Protein AF-I4B1R6-F1 (afdb_monomer_lite)

Foldseek 3Di:
DDDDDDDDDDDDDDDPPDPVVLVVLVVVLVVQLVPAWDADPVRFTFGRDDADPVLFDWDQDPNDTDRLLVSVLCSVPPPCPPADKEFQVPDRRGSRNVRIDSDYHPDALCNVLVQFDQDPLRFTAHPDDDPPPDFDWDAHPNDIDGNLQSLLCVPPNDADPQWDKDAQSPHRRGNPNVRIDTDHPPVVVVPDDPPPPPPDDDDDD

pLDDT: mean 73.49, std 18.4, range [29.69, 92.56]

Radius of gyration: 29.42 Å; chains: 1; bounding box: 102×66×74 Å

Sequence (205 aa):
MNSMTIRKAPALSEGKQTATARTLAEDGIKRLIGIFAEKDENGCIFWHGEFDKDQRPIILERNKKVNVRSRIFRLRNPGQEGKKIFNTCGNKKCIAPEHASVNRRARACDEKLGQYIVTDTGCYVFPHKIALNTQPKVRVKGNVISASRAAYIQANGEIPVGWHIKHTCGTPACINPRHLRAEAPRTERLFREPRNLSAKRETAA

Secondary structure (DSSP, 8-state):
------PPPPP-------HHHHHHHHHHHHHHHHHHEEE-TTS-EEE-S-B-TTS-BEEEETTEEEEHHHHHHHHHSTT-TTPPPEESSS-TTB--GGGEESSPP---HHHHHT--EEPTTS-EE-SS---TTPPPEEEETTEEEEHHHHHHHHHH-PPPTT-EEEESSS-TT---GGGEEEE--HHHHTTS-------------

Structure (mmCIF, N/CA/C/O backbone):
data_AF-I4B1R6-F1
#
_entry.id   AF-I4B1R6-F1
#
loop_
_atom_site.group_PDB
_atom_site.id
_atom_site.type_symbol
_atom_site.label_atom_id
_atom_site.label_alt_id
_atom_site.label_comp_id
_atom_site.label_asym_id
_atom_site.label_entity_id
_atom_site.label_seq_id
_atom_site.pdbx_PDB_ins_code
_atom_site.Cartn_x
_atom_site.Cartn_y
_atom_site.Cartn_z
_atom_site.occupancy
_atom_site.B_iso_or_equiv
_atom_site.auth_seq_id
_atom_site.auth_comp_id
_atom_site.auth_asym_id
_atom_site.auth_atom_id
_atom_site.pdbx_PDB_model_num
ATOM 1 N N . MET A 1 1 ? 50.761 47.590 -0.123 1.00 42.78 1 MET A N 1
ATOM 2 C CA . MET A 1 1 ? 49.426 47.180 -0.609 1.00 42.78 1 MET A CA 1
ATOM 3 C C . MET A 1 1 ? 49.603 46.611 -2.005 1.00 42.78 1 MET A C 1
ATOM 5 O O . MET A 1 1 ? 49.882 47.383 -2.904 1.00 42.78 1 MET A O 1
ATOM 9 N N . ASN A 1 2 ? 49.540 45.290 -2.179 1.00 32.91 2 ASN A N 1
ATOM 10 C CA . ASN A 1 2 ? 49.495 44.686 -3.511 1.00 32.91 2 ASN A CA 1
ATOM 11 C C . ASN A 1 2 ? 48.546 43.485 -3.496 1.00 32.91 2 ASN A C 1
ATOM 13 O O . ASN A 1 2 ? 48.579 42.655 -2.592 1.00 32.91 2 ASN A O 1
ATOM 17 N N . SER A 1 3 ? 47.643 43.510 -4.471 1.00 33.97 3 SER A N 1
ATOM 18 C CA . SER A 1 3 ? 46.389 42.771 -4.568 1.00 33.97 3 SER A CA 1
ATOM 19 C C . SER A 1 3 ? 46.601 41.285 -4.880 1.00 33.97 3 SER A C 1
ATOM 21 O O . SER A 1 3 ? 47.261 40.934 -5.857 1.00 33.97 3 SER A O 1
ATOM 23 N N . MET A 1 4 ? 46.017 40.404 -4.061 1.00 34.28 4 MET A N 1
ATOM 24 C CA . MET A 1 4 ? 45.937 38.963 -4.316 1.00 34.28 4 MET A CA 1
ATOM 25 C C . MET A 1 4 ? 45.017 38.694 -5.514 1.00 34.28 4 MET A C 1
ATOM 27 O O . MET A 1 4 ? 43.810 38.917 -5.448 1.00 34.28 4 MET A O 1
ATOM 31 N N . THR A 1 5 ? 45.572 38.177 -6.611 1.00 36.91 5 THR A N 1
ATOM 32 C CA . THR A 1 5 ? 44.788 37.743 -7.776 1.00 36.91 5 THR A CA 1
ATOM 33 C C . THR A 1 5 ? 44.383 36.277 -7.609 1.00 36.91 5 THR A C 1
ATOM 35 O O . THR A 1 5 ? 45.210 35.372 -7.708 1.00 36.91 5 THR A O 1
ATOM 38 N N . ILE A 1 6 ? 43.099 36.033 -7.343 1.00 34.19 6 ILE A N 1
ATOM 39 C CA . ILE A 1 6 ? 42.509 34.690 -7.252 1.00 34.19 6 ILE A CA 1
ATOM 40 C C . ILE A 1 6 ? 42.423 34.091 -8.665 1.00 34.19 6 ILE A C 1
ATOM 42 O O . ILE A 1 6 ? 41.688 34.590 -9.517 1.00 34.19 6 ILE A O 1
ATOM 46 N N . ARG A 1 7 ? 43.156 33.001 -8.926 1.00 33.03 7 ARG A N 1
ATOM 47 C CA . ARG A 1 7 ? 43.018 32.212 -10.161 1.00 33.03 7 ARG A CA 1
ATOM 48 C C . ARG A 1 7 ? 41.763 31.335 -10.065 1.00 33.03 7 ARG A C 1
ATOM 50 O O . ARG A 1 7 ? 41.681 30.467 -9.202 1.00 33.03 7 ARG A O 1
ATOM 57 N N . LYS A 1 8 ? 40.784 31.560 -10.951 1.00 32.59 8 LYS A N 1
ATOM 58 C CA . LYS A 1 8 ? 39.618 30.678 -11.144 1.00 32.59 8 LYS A CA 1
ATOM 59 C C . LYS A 1 8 ? 40.066 29.320 -11.703 1.00 32.59 8 LYS A C 1
ATOM 61 O O . LYS A 1 8 ? 40.851 29.271 -12.645 1.00 32.59 8 LYS A O 1
ATOM 66 N N . ALA A 1 9 ? 39.534 28.237 -11.138 1.00 29.69 9 ALA A N 1
ATOM 67 C CA . ALA A 1 9 ? 39.673 26.878 -11.658 1.00 29.69 9 ALA A CA 1
ATOM 68 C C . ALA A 1 9 ? 38.983 26.729 -13.035 1.00 29.69 9 ALA A C 1
ATOM 70 O O . ALA A 1 9 ? 37.963 27.388 -13.268 1.00 29.69 9 ALA A O 1
ATOM 71 N N . PRO A 1 10 ? 39.498 25.878 -13.944 1.00 31.47 10 PRO A N 1
ATOM 72 C CA . PRO A 1 10 ? 38.868 25.636 -15.236 1.00 31.47 10 PRO A CA 1
ATOM 73 C C . PRO A 1 10 ? 37.553 24.867 -15.070 1.00 31.47 10 PRO A C 1
ATOM 75 O O . PRO A 1 10 ? 37.439 23.948 -14.258 1.00 31.47 10 PRO A O 1
ATOM 78 N N . ALA A 1 11 ? 36.556 25.272 -15.856 1.00 31.08 11 ALA A N 1
ATOM 79 C CA . ALA A 1 11 ? 35.249 24.642 -15.934 1.00 31.08 11 ALA A CA 1
ATOM 80 C C . ALA A 1 11 ? 35.383 23.158 -16.315 1.00 31.08 11 ALA A C 1
ATOM 82 O O . ALA A 1 11 ? 36.001 22.817 -17.324 1.00 31.08 11 ALA A O 1
ATOM 83 N N . LEU A 1 12 ? 34.784 22.284 -15.504 1.00 31.75 12 LEU A N 1
ATOM 84 C CA . LEU A 1 12 ? 34.592 20.874 -15.829 1.00 31.75 12 LEU A CA 1
ATOM 85 C C . LEU A 1 12 ? 33.693 20.785 -17.067 1.00 31.75 12 LEU A C 1
ATOM 87 O O . LEU A 1 12 ? 32.541 21.211 -17.047 1.00 31.75 12 LEU A O 1
ATOM 91 N N . SER A 1 13 ? 34.253 20.257 -18.149 1.00 34.25 13 SER A N 1
ATOM 92 C CA . SER A 1 13 ? 33.589 20.042 -19.429 1.00 34.25 13 SER A CA 1
ATOM 93 C C . SER A 1 13 ? 32.374 19.123 -19.282 1.00 34.25 13 SER A C 1
ATOM 95 O O . SER A 1 13 ? 32.508 17.960 -18.891 1.00 34.25 13 SER A O 1
ATOM 97 N N . GLU A 1 14 ? 31.199 19.627 -19.652 1.00 35.00 14 GLU A N 1
ATOM 98 C CA . GLU A 1 14 ? 29.988 18.836 -19.839 1.00 35.00 14 GLU A CA 1
ATOM 99 C C . GLU A 1 14 ? 30.208 17.816 -20.966 1.00 35.00 14 GLU A C 1
ATOM 101 O O . GLU A 1 14 ? 30.397 18.159 -22.136 1.00 35.00 14 GLU A O 1
ATOM 106 N N . GLY A 1 15 ? 30.212 16.532 -20.607 1.00 37.81 15 GLY A N 1
ATOM 107 C CA . GLY A 1 15 ? 30.320 15.434 -21.558 1.00 37.81 15 GLY A CA 1
ATOM 108 C C . GLY A 1 15 ? 29.081 15.356 -22.446 1.00 37.81 15 GLY A C 1
ATOM 109 O O . GLY A 1 15 ? 28.050 14.819 -22.042 1.00 37.81 15 GLY A O 1
ATOM 110 N N . LYS A 1 16 ? 29.201 15.850 -23.682 1.00 37.69 16 LYS A N 1
ATOM 111 C CA . LYS A 1 16 ? 28.273 15.575 -24.785 1.00 37.69 16 LYS A CA 1
ATOM 112 C C . LYS A 1 16 ? 28.248 14.066 -25.055 1.00 37.69 16 LYS A C 1
ATOM 114 O O . LYS A 1 16 ? 29.067 13.550 -25.810 1.00 37.69 16 LYS A O 1
ATOM 119 N N . GLN A 1 17 ? 27.307 13.346 -24.451 1.00 41.44 17 GLN A N 1
ATOM 120 C CA . GLN A 1 17 ? 26.943 12.015 -24.935 1.00 41.44 17 GLN A CA 1
ATOM 121 C C . GLN A 1 17 ? 26.310 12.182 -26.323 1.00 41.44 17 GLN A C 1
ATOM 123 O O . GLN A 1 17 ? 25.349 12.933 -26.495 1.00 41.44 17 GLN A O 1
ATOM 128 N N . THR A 1 18 ? 26.899 11.540 -27.328 1.00 38.28 18 THR A N 1
ATOM 129 C CA . THR A 1 18 ? 26.547 11.695 -28.742 1.00 38.28 18 THR A CA 1
ATOM 130 C C . THR A 1 18 ? 25.143 11.147 -29.026 1.00 38.28 18 THR A C 1
ATOM 132 O O . THR A 1 18 ? 24.786 10.042 -28.613 1.00 38.28 18 THR A O 1
ATOM 135 N N . ALA A 1 19 ? 24.326 11.925 -29.747 1.00 44.03 19 ALA A N 1
ATOM 136 C CA . ALA A 1 19 ? 22.922 11.624 -30.064 1.00 44.03 19 ALA A CA 1
ATOM 137 C C . ALA A 1 19 ? 22.703 10.246 -30.735 1.00 44.03 19 ALA A C 1
ATOM 139 O O . ALA A 1 19 ? 21.631 9.651 -30.618 1.00 44.03 19 ALA A O 1
ATOM 140 N N . THR A 1 20 ? 23.738 9.705 -31.379 1.00 36.81 20 THR A N 1
ATOM 141 C CA . THR A 1 20 ? 23.761 8.412 -32.079 1.00 36.81 20 THR A CA 1
ATOM 142 C C . THR A 1 20 ? 23.739 7.196 -31.140 1.00 36.81 20 THR A C 1
ATOM 144 O O . THR A 1 20 ? 23.134 6.174 -31.449 1.00 36.81 20 THR A O 1
ATOM 147 N N . ALA A 1 21 ? 24.362 7.279 -29.959 1.00 38.59 21 ALA A N 1
ATOM 148 C CA . ALA A 1 21 ? 24.349 6.172 -28.991 1.00 38.59 21 ALA A CA 1
ATOM 149 C C . ALA A 1 21 ? 22.997 6.063 -28.264 1.00 38.59 21 ALA A C 1
ATOM 151 O O . ALA A 1 21 ? 22.555 4.975 -27.888 1.00 38.59 21 ALA A O 1
ATOM 152 N N . ARG A 1 22 ? 22.327 7.207 -28.093 1.00 43.78 22 ARG A N 1
ATOM 153 C CA . ARG A 1 22 ? 21.009 7.321 -27.464 1.00 43.78 22 ARG A CA 1
ATOM 154 C C . ARG A 1 22 ? 19.906 6.721 -28.343 1.00 43.78 22 ARG A C 1
ATOM 156 O O . ARG A 1 22 ? 19.073 5.975 -27.841 1.00 43.78 22 ARG A O 1
ATOM 163 N N . THR A 1 23 ? 19.973 6.958 -29.651 1.00 43.06 23 THR A N 1
ATOM 164 C CA . THR A 1 23 ? 19.020 6.452 -30.655 1.00 43.06 23 THR A CA 1
ATOM 165 C C . THR A 1 23 ? 19.072 4.927 -30.815 1.00 43.06 23 THR A C 1
ATOM 167 O O . THR A 1 23 ? 18.030 4.278 -30.778 1.00 43.06 23 THR A O 1
ATOM 170 N N . LEU A 1 24 ? 20.261 4.311 -30.844 1.00 44.75 24 LEU A N 1
ATOM 171 C CA . LEU A 1 24 ? 20.399 2.843 -30.913 1.00 44.75 24 LEU A CA 1
ATOM 172 C C . LEU A 1 24 ? 19.841 2.114 -29.673 1.00 44.75 24 LEU A C 1
ATOM 174 O O . LEU A 1 24 ? 19.252 1.036 -29.787 1.00 44.75 24 LEU A O 1
ATOM 178 N N . ALA A 1 25 ? 20.004 2.699 -28.482 1.00 50.56 25 ALA A N 1
ATOM 179 C CA . ALA A 1 25 ? 19.442 2.158 -27.242 1.00 50.56 25 ALA A CA 1
ATOM 180 C C . ALA A 1 25 ? 17.911 2.321 -27.178 1.00 50.56 25 ALA A C 1
ATOM 182 O O . ALA A 1 25 ? 17.209 1.424 -26.704 1.00 50.56 25 ALA A O 1
ATOM 183 N N . GLU A 1 26 ? 17.389 3.441 -27.684 1.00 52.03 26 GLU A N 1
ATOM 184 C CA . GLU A 1 26 ? 15.951 3.691 -27.819 1.00 52.03 26 GLU A CA 1
ATOM 185 C C . GLU A 1 26 ? 15.291 2.724 -28.817 1.00 52.03 26 GLU A C 1
ATOM 187 O O . GLU A 1 26 ? 14.207 2.212 -28.533 1.00 52.03 26 GLU A O 1
ATOM 192 N N . ASP A 1 27 ? 15.962 2.377 -29.917 1.00 57.38 27 ASP A N 1
ATOM 193 C CA . ASP A 1 27 ? 15.468 1.405 -30.905 1.00 57.38 27 ASP A CA 1
ATOM 194 C C . ASP A 1 27 ? 15.499 -0.045 -30.402 1.00 57.38 27 ASP A C 1
ATOM 196 O O . ASP A 1 27 ? 14.640 -0.856 -30.762 1.00 57.38 27 ASP A O 1
ATOM 200 N N . GLY A 1 28 ? 16.460 -0.394 -29.543 1.00 59.84 28 GLY A N 1
ATOM 201 C CA . GLY A 1 28 ? 16.463 -1.678 -28.832 1.00 59.84 28 GLY A CA 1
ATOM 202 C C . GLY A 1 28 ? 15.282 -1.807 -27.863 1.00 59.84 28 GLY A C 1
ATOM 203 O O . GLY A 1 28 ? 14.680 -2.872 -27.736 1.00 59.84 28 GLY A O 1
ATOM 204 N N . ILE A 1 29 ? 14.885 -0.703 -27.229 1.00 61.03 29 ILE A N 1
ATOM 205 C CA . ILE A 1 29 ? 13.763 -0.678 -26.282 1.00 61.03 29 ILE A CA 1
ATOM 206 C C . ILE A 1 29 ? 12.416 -0.613 -26.962 1.00 61.03 29 ILE A C 1
ATOM 208 O O . ILE A 1 29 ? 11.496 -1.286 -26.509 1.00 61.03 29 ILE A O 1
ATOM 212 N N . LYS A 1 30 ? 12.289 0.137 -28.056 1.00 62.28 30 LYS A N 1
ATOM 213 C CA . LYS A 1 30 ? 11.084 0.100 -28.890 1.00 62.28 30 LYS A CA 1
ATOM 214 C C . LYS A 1 30 ? 10.818 -1.317 -29.395 1.00 62.28 30 LYS A C 1
ATOM 216 O O . LYS A 1 30 ? 9.677 -1.759 -29.339 1.00 62.28 30 LYS A O 1
ATOM 221 N N . ARG A 1 31 ? 11.866 -2.059 -29.779 1.00 63.69 31 ARG A N 1
ATOM 222 C CA . ARG A 1 31 ? 11.759 -3.488 -30.116 1.00 63.69 31 ARG A CA 1
ATOM 223 C C . ARG A 1 31 ? 11.319 -4.344 -28.927 1.00 63.69 31 ARG A C 1
ATOM 225 O O . ARG A 1 31 ? 10.391 -5.127 -29.066 1.00 63.69 31 ARG A O 1
ATOM 232 N N . LEU A 1 32 ? 11.918 -4.165 -27.748 1.00 60.22 32 LEU A N 1
ATOM 233 C CA . LEU A 1 32 ? 11.530 -4.914 -26.542 1.00 60.22 32 LEU A CA 1
ATOM 234 C C . LEU A 1 32 ? 10.084 -4.651 -26.098 1.00 60.22 32 LEU A C 1
ATOM 236 O O . LEU A 1 32 ? 9.390 -5.584 -25.706 1.00 60.22 32 LEU A O 1
ATOM 240 N N . ILE A 1 33 ? 9.634 -3.395 -26.159 1.00 64.81 33 ILE A N 1
ATOM 241 C CA . ILE A 1 33 ? 8.252 -3.016 -25.842 1.00 64.81 33 ILE A CA 1
ATOM 242 C C . ILE A 1 33 ? 7.302 -3.584 -26.903 1.00 64.81 33 ILE A C 1
ATOM 244 O O . ILE A 1 33 ? 6.290 -4.165 -26.539 1.00 64.81 33 ILE A O 1
ATOM 248 N N . GLY A 1 34 ? 7.640 -3.477 -28.192 1.00 60.72 34 GLY A N 1
ATOM 249 C CA . GLY A 1 34 ? 6.777 -3.930 -29.288 1.00 60.72 34 GLY A CA 1
ATOM 250 C C . GLY A 1 34 ? 6.600 -5.448 -29.402 1.00 60.72 34 GLY A C 1
ATOM 251 O O . GLY A 1 34 ? 5.626 -5.884 -30.001 1.00 60.72 34 GLY A O 1
ATOM 252 N N . ILE A 1 35 ? 7.509 -6.253 -28.840 1.00 62.22 35 ILE A N 1
ATOM 253 C CA . ILE A 1 35 ? 7.426 -7.726 -28.895 1.00 62.22 35 ILE A CA 1
ATOM 254 C C . ILE A 1 35 ? 6.710 -8.306 -27.665 1.00 62.22 35 ILE A C 1
ATOM 256 O O . ILE A 1 35 ? 6.044 -9.331 -27.767 1.00 62.22 35 ILE A O 1
ATOM 260 N N . PHE A 1 36 ? 6.850 -7.674 -26.495 1.00 64.25 36 PHE A N 1
ATOM 261 C CA . PHE A 1 36 ? 6.447 -8.270 -25.214 1.00 64.25 36 PHE A CA 1
ATOM 262 C C . PHE A 1 36 ? 5.508 -7.398 -24.382 1.00 64.25 36 PHE A C 1
ATOM 264 O O . PHE A 1 36 ? 5.333 -7.684 -23.189 1.00 64.25 36 PHE A O 1
ATOM 271 N N . ALA A 1 37 ? 4.949 -6.324 -24.951 1.00 71.94 37 ALA A N 1
ATOM 272 C CA . ALA A 1 37 ? 4.079 -5.451 -24.189 1.00 71.94 37 ALA A CA 1
ATOM 273 C C . ALA A 1 37 ? 2.914 -4.810 -24.941 1.00 71.94 37 ALA A C 1
ATOM 275 O O . ALA A 1 37 ? 3.053 -4.291 -26.043 1.00 71.94 37 ALA A O 1
ATOM 276 N N . GLU A 1 38 ? 1.777 -4.768 -24.251 1.00 76.06 38 GLU A N 1
ATOM 277 C CA . GLU A 1 38 ? 0.538 -4.147 -24.711 1.00 76.06 38 GLU A CA 1
ATOM 278 C C . GLU A 1 38 ? 0.199 -2.945 -23.832 1.00 76.06 38 GLU A C 1
ATOM 280 O O . GLU A 1 38 ? 0.438 -2.953 -22.618 1.00 76.06 38 GLU A O 1
ATOM 285 N N . LYS A 1 39 ? -0.336 -1.888 -24.448 1.00 81.00 39 LYS A N 1
ATOM 286 C CA . LYS A 1 39 ? -0.781 -0.691 -23.734 1.00 81.00 39 LYS A CA 1
ATOM 287 C C . LYS A 1 39 ? -2.275 -0.790 -23.445 1.00 81.00 39 LYS A C 1
ATOM 289 O O . LYS A 1 39 ? -3.043 -1.076 -24.357 1.00 81.00 39 LYS A O 1
ATOM 294 N N . ASP A 1 40 ? -2.675 -0.514 -22.210 1.00 80.25 40 ASP A N 1
ATOM 295 C CA . ASP A 1 40 ? -4.087 -0.455 -21.829 1.00 80.25 40 ASP A CA 1
ATOM 296 C C . ASP A 1 40 ? -4.673 0.963 -21.883 1.00 80.25 40 ASP A C 1
ATOM 298 O O . ASP A 1 40 ? -3.971 1.965 -22.069 1.00 80.25 40 ASP A O 1
ATOM 302 N N . GLU A 1 41 ? -5.988 1.032 -21.683 1.00 75.38 41 GLU A N 1
ATOM 303 C CA . GLU A 1 41 ? -6.779 2.264 -21.585 1.00 75.38 41 GLU A CA 1
ATOM 304 C C . GLU A 1 41 ? -6.339 3.194 -20.440 1.00 75.38 41 GLU A C 1
ATOM 306 O O . GLU A 1 41 ? -6.493 4.410 -20.534 1.00 75.38 41 GLU A O 1
ATOM 311 N N . ASN A 1 42 ? -5.708 2.650 -19.394 1.00 72.06 42 ASN A N 1
ATOM 312 C CA . ASN A 1 42 ? -5.182 3.400 -18.252 1.00 72.06 42 ASN A CA 1
ATOM 313 C C . ASN A 1 42 ? -3.730 3.870 -18.468 1.00 72.06 42 ASN A C 1
ATOM 315 O O . ASN A 1 42 ? -3.106 4.410 -17.550 1.00 72.06 42 ASN A O 1
ATOM 319 N N . GLY A 1 43 ? -3.156 3.641 -19.654 1.00 80.44 43 GLY A N 1
ATOM 320 C CA . GLY A 1 43 ? -1.778 3.999 -19.985 1.00 80.44 43 GLY A CA 1
ATOM 321 C C . GLY A 1 43 ? -0.705 3.088 -19.378 1.00 80.44 43 GLY A C 1
ATOM 322 O O . GLY A 1 43 ? 0.484 3.382 -19.502 1.00 80.44 43 GLY A O 1
ATOM 323 N N . CYS A 1 44 ? -1.070 1.977 -18.737 1.00 86.69 44 CYS A N 1
ATOM 324 C CA . CYS A 1 44 ? -0.115 0.940 -18.369 1.00 86.69 44 CYS A CA 1
ATOM 325 C C . CYS A 1 44 ? 0.4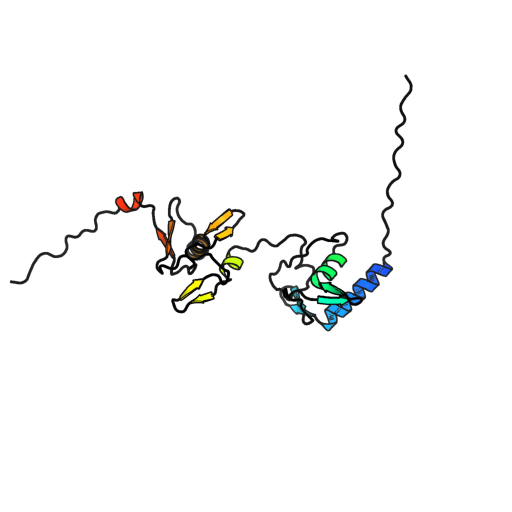05 0.220 -19.611 1.00 86.69 44 CYS A C 1
ATOM 327 O O . CYS A 1 44 ? -0.315 -0.007 -20.573 1.00 86.69 44 CYS A O 1
ATOM 329 N N . ILE A 1 45 ? 1.670 -0.188 -19.548 1.00 88.06 45 ILE A N 1
ATOM 330 C CA . ILE A 1 45 ? 2.309 -1.028 -20.560 1.00 88.06 45 ILE A CA 1
ATOM 331 C C . ILE A 1 45 ? 2.605 -2.372 -19.894 1.00 88.06 45 ILE A C 1
ATOM 333 O O . ILE A 1 45 ? 3.480 -2.438 -19.025 1.00 88.06 45 ILE A O 1
ATOM 337 N N . PHE A 1 46 ? 1.844 -3.412 -20.225 1.00 86.75 46 PHE A N 1
ATOM 338 C CA . PHE A 1 46 ? 1.919 -4.733 -19.599 1.00 86.75 46 PHE A CA 1
ATOM 339 C C . PHE A 1 46 ? 3.110 -5.532 -20.110 1.00 86.75 46 PHE A C 1
ATOM 341 O O . PHE A 1 46 ? 3.204 -5.803 -21.291 1.00 86.75 46 PHE A O 1
ATOM 348 N N . TRP A 1 47 ? 4.011 -5.950 -19.224 1.00 88.62 47 TRP A N 1
ATOM 349 C CA . TRP A 1 47 ? 5.107 -6.850 -19.579 1.00 88.62 47 TRP A CA 1
ATOM 350 C C . TRP A 1 47 ? 4.666 -8.314 -19.550 1.00 88.62 47 TRP A C 1
ATOM 352 O O . TRP A 1 47 ? 4.185 -8.789 -18.514 1.00 88.62 47 TRP A O 1
ATOM 362 N N . HIS A 1 48 ? 4.905 -9.029 -20.649 1.00 85.50 48 HIS A N 1
ATOM 363 C CA . HIS A 1 48 ? 4.628 -10.464 -20.796 1.00 85.50 48 HIS A CA 1
ATOM 364 C C . HIS A 1 48 ? 5.887 -11.348 -20.788 1.00 85.50 48 HIS A C 1
ATOM 366 O O . HIS A 1 48 ? 5.776 -12.564 -20.899 1.00 85.50 48 HIS A O 1
ATOM 372 N N . GLY A 1 49 ? 7.079 -10.760 -20.649 1.00 85.94 49 GLY A N 1
ATOM 373 C CA . GLY A 1 49 ? 8.338 -11.505 -20.581 1.00 85.94 49 GLY A CA 1
ATOM 374 C C . GLY A 1 49 ? 8.648 -12.072 -19.190 1.00 85.94 49 GLY A C 1
ATOM 375 O O . GLY A 1 49 ? 7.773 -12.266 -18.349 1.00 85.94 49 GLY A O 1
ATOM 376 N N . GLU A 1 50 ? 9.933 -12.300 -18.919 1.00 88.50 50 GLU A N 1
ATOM 377 C CA . GLU A 1 50 ? 10.384 -12.907 -17.664 1.00 88.50 50 GLU A CA 1
ATOM 378 C C . GLU A 1 50 ? 10.290 -11.972 -16.448 1.00 88.50 50 GLU A C 1
ATOM 380 O O . GLU A 1 50 ? 10.357 -10.740 -16.558 1.00 88.50 50 GLU A O 1
ATOM 385 N N . PHE A 1 51 ? 10.205 -12.585 -15.263 1.00 89.25 51 PHE A N 1
ATOM 386 C CA . PHE A 1 51 ? 10.192 -11.916 -13.965 1.00 89.25 51 PHE A CA 1
ATOM 387 C C . PHE A 1 51 ? 11.270 -12.487 -13.031 1.00 89.25 51 PHE A C 1
ATOM 389 O O . PHE A 1 51 ? 11.581 -13.676 -13.066 1.00 89.25 51 PHE A O 1
ATOM 396 N N . ASP A 1 52 ? 11.850 -11.640 -12.177 1.00 88.56 52 ASP A N 1
ATOM 397 C CA . ASP A 1 52 ? 12.733 -12.088 -11.094 1.00 88.56 52 ASP A CA 1
ATOM 398 C C . ASP A 1 52 ? 11.942 -12.668 -9.898 1.00 88.56 52 ASP A C 1
ATOM 400 O O . ASP A 1 52 ? 10.712 -12.624 -9.846 1.00 88.56 52 ASP A O 1
ATOM 404 N N . LYS A 1 53 ? 12.661 -13.167 -8.882 1.00 87.12 53 LYS A N 1
ATOM 405 C CA . LYS A 1 53 ? 12.075 -13.692 -7.631 1.00 87.12 53 LYS A CA 1
ATOM 406 C C . LYS A 1 53 ? 11.192 -12.689 -6.872 1.00 87.12 53 LYS A C 1
ATOM 408 O O . LYS A 1 53 ? 10.347 -13.092 -6.081 1.00 87.12 53 LYS A O 1
ATOM 413 N N . ASP A 1 54 ? 11.389 -11.392 -7.106 1.00 82.31 54 ASP A N 1
ATOM 414 C CA . ASP A 1 54 ? 10.633 -10.306 -6.481 1.00 82.31 54 ASP A CA 1
ATOM 415 C C . ASP A 1 54 ? 9.477 -9.824 -7.386 1.00 82.31 54 ASP A C 1
ATOM 417 O O . ASP A 1 54 ? 8.872 -8.778 -7.118 1.00 82.31 54 ASP A O 1
ATOM 421 N N . GLN A 1 55 ? 9.149 -10.581 -8.443 1.00 85.25 55 GLN A N 1
ATOM 422 C CA . GLN A 1 55 ? 8.116 -10.273 -9.435 1.00 85.25 55 GLN A CA 1
ATOM 423 C C . GLN A 1 55 ? 8.390 -8.976 -10.207 1.00 85.25 55 GLN A C 1
ATOM 425 O O . GLN A 1 55 ? 7.473 -8.204 -10.515 1.00 85.25 55 GLN A O 1
ATOM 430 N N . ARG A 1 56 ? 9.662 -8.686 -10.499 1.00 86.44 56 ARG A N 1
ATOM 431 C CA . ARG A 1 56 ? 10.052 -7.540 -11.324 1.00 86.44 56 ARG A CA 1
ATOM 432 C C . ARG A 1 56 ? 10.332 -7.979 -12.762 1.00 86.44 56 ARG A C 1
ATOM 434 O O . ARG A 1 56 ? 11.047 -8.957 -12.937 1.00 86.44 56 ARG A O 1
ATOM 441 N N . PRO A 1 57 ? 9.861 -7.228 -13.773 1.00 89.38 57 PRO A N 1
ATOM 442 C CA . PRO A 1 57 ? 10.087 -7.567 -15.174 1.00 89.38 57 PRO A CA 1
ATOM 443 C C . PRO A 1 57 ? 11.576 -7.452 -15.517 1.00 89.38 57 PRO A C 1
ATOM 445 O O . PRO A 1 57 ? 12.207 -6.428 -15.204 1.00 89.38 57 PRO A O 1
ATOM 448 N N . ILE A 1 58 ? 12.134 -8.491 -16.133 1.00 89.94 58 ILE A N 1
ATOM 449 C CA . ILE A 1 58 ? 13.553 -8.586 -16.481 1.00 89.94 58 ILE A CA 1
ATOM 450 C C . ILE A 1 58 ? 13.769 -8.987 -17.939 1.00 89.94 58 ILE A C 1
ATOM 452 O O . ILE A 1 58 ? 12.927 -9.622 -18.562 1.00 89.94 58 ILE A O 1
ATOM 456 N N . ILE A 1 59 ? 14.940 -8.615 -18.446 1.00 86.75 59 ILE A N 1
ATOM 457 C CA . ILE A 1 59 ? 15.524 -9.094 -19.701 1.00 86.75 59 ILE A CA 1
ATOM 458 C C . ILE A 1 59 ? 16.968 -9.518 -19.446 1.00 86.75 59 ILE A C 1
ATOM 460 O O . ILE A 1 59 ? 17.596 -9.066 -18.482 1.00 86.75 59 ILE A O 1
ATOM 464 N N . LEU A 1 60 ? 17.508 -10.353 -20.326 1.00 83.75 60 LEU A N 1
ATOM 465 C CA . LEU A 1 60 ? 18.930 -10.671 -20.363 1.00 83.75 60 LEU A CA 1
ATOM 466 C C . LEU A 1 60 ? 19.628 -9.732 -21.354 1.00 83.75 60 LEU A C 1
ATOM 468 O O . LEU A 1 60 ? 19.412 -9.814 -22.558 1.00 83.75 60 LEU A O 1
ATOM 472 N N . GLU A 1 61 ? 20.473 -8.834 -20.846 1.00 78.38 61 GLU A N 1
ATOM 473 C CA . GLU A 1 61 ? 21.316 -7.937 -21.647 1.00 78.38 61 GLU A CA 1
ATOM 474 C C . GLU A 1 61 ? 22.780 -8.239 -21.300 1.00 78.38 61 GLU A C 1
ATOM 476 O O . GLU A 1 61 ? 23.175 -8.143 -20.137 1.00 78.38 61 GLU A O 1
ATOM 481 N N . ARG A 1 62 ? 23.597 -8.643 -22.286 1.00 80.88 62 ARG A N 1
ATOM 482 C CA . ARG A 1 62 ? 25.021 -9.004 -22.086 1.00 80.88 62 ARG A CA 1
ATOM 483 C C . ARG A 1 62 ? 25.232 -10.018 -20.942 1.00 80.88 62 ARG A C 1
ATOM 485 O O . ARG A 1 62 ? 26.082 -9.813 -20.077 1.00 80.88 62 ARG A O 1
ATOM 492 N N . ASN A 1 63 ? 24.413 -11.076 -20.907 1.00 81.38 63 ASN A N 1
ATOM 493 C CA . ASN A 1 63 ? 24.379 -12.106 -19.853 1.00 81.38 63 ASN A CA 1
ATOM 494 C C . ASN A 1 63 ? 24.089 -11.586 -18.432 1.00 81.38 63 ASN A C 1
ATOM 496 O O . ASN A 1 63 ? 24.327 -12.286 -17.448 1.00 81.38 63 ASN A O 1
ATOM 500 N N . LYS A 1 64 ? 23.543 -10.373 -18.295 1.00 85.06 64 LYS A N 1
ATOM 501 C CA . LYS A 1 64 ? 23.109 -9.811 -17.013 1.00 85.06 64 LYS A CA 1
ATOM 502 C C . LYS A 1 64 ? 21.598 -9.620 -17.013 1.00 85.06 64 LYS A C 1
ATOM 504 O O . LYS A 1 64 ? 21.023 -9.115 -17.973 1.00 85.06 64 LYS A O 1
ATOM 509 N N . LYS A 1 65 ? 20.955 -9.995 -15.905 1.00 87.88 65 LYS A N 1
ATOM 510 C CA . LYS A 1 65 ? 19.530 -9.721 -15.677 1.00 87.88 65 LYS A CA 1
ATOM 511 C C . LYS A 1 65 ? 19.346 -8.228 -15.425 1.00 87.88 65 LYS A C 1
ATOM 513 O O . LYS A 1 65 ? 19.831 -7.701 -14.423 1.00 87.88 65 LYS A O 1
ATOM 518 N N . VAL A 1 66 ? 18.640 -7.552 -16.322 1.00 87.69 66 VAL A N 1
ATOM 519 C CA . VAL A 1 66 ? 18.355 -6.117 -16.241 1.00 87.69 66 VAL A CA 1
ATOM 520 C C . VAL A 1 66 ? 16.873 -5.915 -15.977 1.00 87.69 66 VAL A C 1
ATOM 522 O O . VAL A 1 66 ? 16.024 -6.480 -16.658 1.00 87.69 66 VAL A O 1
ATOM 525 N N . ASN A 1 67 ? 16.547 -5.078 -14.992 1.00 90.00 67 ASN A N 1
ATOM 526 C CA . ASN A 1 67 ? 15.166 -4.700 -14.732 1.00 90.00 67 ASN A CA 1
ATOM 527 C C . ASN A 1 67 ? 14.640 -3.763 -15.829 1.00 90.00 67 ASN A C 1
ATOM 529 O O . ASN A 1 67 ? 15.080 -2.614 -15.921 1.00 90.00 67 ASN A O 1
ATOM 533 N N . VAL A 1 68 ? 13.656 -4.234 -16.595 1.00 89.75 68 VAL A N 1
ATOM 534 C CA . VAL A 1 68 ? 13.113 -3.537 -17.773 1.00 89.75 68 VAL A CA 1
ATOM 535 C C . VAL A 1 68 ? 12.555 -2.169 -17.401 1.00 89.75 68 VAL A C 1
ATOM 537 O O . VAL A 1 68 ? 12.947 -1.159 -17.978 1.00 89.75 68 VAL A O 1
ATOM 540 N N . ARG A 1 69 ? 11.712 -2.107 -16.363 1.00 89.88 69 ARG A N 1
ATOM 541 C CA . ARG A 1 69 ? 11.104 -0.851 -15.892 1.00 89.88 69 ARG A CA 1
ATOM 542 C C . ARG A 1 69 ? 12.159 0.200 -15.545 1.00 89.88 69 ARG A C 1
ATOM 544 O O . ARG A 1 69 ? 12.067 1.341 -15.983 1.00 89.88 69 ARG A O 1
ATOM 551 N N . SER A 1 70 ? 13.167 -0.187 -14.764 1.00 89.62 70 SER A N 1
ATOM 552 C CA . SER A 1 70 ? 14.245 0.719 -14.352 1.00 89.62 70 SER A CA 1
ATOM 553 C C . SER A 1 70 ? 15.086 1.165 -15.546 1.00 89.62 70 SER A C 1
ATOM 555 O O . SER A 1 70 ? 15.503 2.319 -15.599 1.00 89.62 70 SER A O 1
ATOM 557 N N . ARG A 1 71 ? 15.324 0.266 -16.509 1.00 88.62 71 ARG A N 1
ATOM 558 C CA . ARG A 1 71 ? 16.065 0.556 -17.741 1.00 88.62 71 ARG A CA 1
ATOM 559 C C . ARG A 1 71 ? 15.341 1.591 -18.604 1.00 88.62 71 ARG A C 1
ATOM 561 O O . ARG A 1 71 ? 15.945 2.608 -18.933 1.00 88.62 71 ARG A O 1
ATOM 568 N N . ILE A 1 72 ? 14.056 1.376 -18.898 1.00 87.31 72 ILE A N 1
ATOM 569 C CA . ILE A 1 72 ? 13.227 2.300 -19.694 1.00 87.31 72 ILE A CA 1
ATOM 570 C C . ILE A 1 72 ? 13.109 3.658 -18.990 1.00 87.31 72 ILE A C 1
ATOM 572 O O . ILE A 1 72 ? 13.297 4.699 -19.621 1.00 87.31 72 ILE A O 1
ATOM 576 N N . PHE A 1 73 ? 12.865 3.661 -17.674 1.00 88.38 73 PHE A N 1
ATOM 577 C CA . PHE A 1 73 ? 12.780 4.897 -16.896 1.00 88.38 73 PHE A CA 1
ATOM 578 C C . PHE A 1 73 ? 14.066 5.730 -16.992 1.00 88.38 73 PHE A C 1
ATOM 580 O O . PHE A 1 73 ? 13.980 6.930 -17.241 1.00 88.38 73 PHE A O 1
ATOM 587 N N . ARG A 1 74 ? 15.250 5.113 -16.845 1.00 88.00 74 ARG A N 1
ATOM 588 C CA . ARG A 1 74 ? 16.544 5.823 -16.905 1.00 88.00 74 ARG A CA 1
ATOM 589 C C . ARG A 1 74 ? 16.877 6.381 -18.285 1.00 88.00 74 ARG A C 1
ATOM 591 O O . ARG A 1 74 ? 17.571 7.385 -18.370 1.00 88.00 74 ARG A O 1
ATOM 598 N N . LEU A 1 75 ? 16.376 5.776 -19.356 1.00 85.69 75 LEU A N 1
ATOM 599 C CA . LEU A 1 75 ? 16.613 6.298 -20.705 1.00 85.69 75 LEU A CA 1
ATOM 600 C C . LEU A 1 75 ? 15.769 7.530 -21.013 1.00 85.69 75 LEU A C 1
ATOM 602 O O . LEU A 1 75 ? 16.252 8.452 -21.668 1.00 85.69 75 LEU A O 1
ATOM 606 N N . ARG A 1 76 ? 14.551 7.598 -20.464 1.00 82.50 76 ARG A N 1
ATOM 607 C CA . ARG A 1 76 ? 13.752 8.831 -20.489 1.00 82.50 76 ARG A CA 1
ATOM 608 C C . ARG A 1 76 ? 14.235 9.873 -19.474 1.00 82.50 76 ARG A C 1
ATOM 610 O O . ARG A 1 76 ? 14.100 11.063 -19.726 1.00 82.50 76 ARG A O 1
ATOM 617 N N . ASN A 1 77 ? 14.816 9.433 -18.356 1.00 82.69 77 ASN A N 1
ATOM 618 C CA . ASN A 1 77 ? 15.263 10.275 -17.244 1.00 82.69 77 ASN A CA 1
ATOM 619 C C . ASN A 1 77 ? 16.762 10.038 -16.963 1.00 82.69 77 ASN A C 1
ATOM 621 O O . ASN A 1 77 ? 17.096 9.314 -16.014 1.00 82.69 77 ASN A O 1
ATOM 625 N N . PRO A 1 78 ? 17.674 10.602 -17.779 1.00 84.56 78 PRO A N 1
ATOM 626 C CA . PRO A 1 78 ? 19.111 10.426 -17.585 1.00 84.56 78 PRO A CA 1
ATOM 627 C C . PRO A 1 78 ? 19.580 11.007 -16.238 1.00 84.56 78 PRO A C 1
ATOM 629 O O . PRO A 1 78 ? 18.940 11.882 -15.657 1.00 84.56 78 PRO A O 1
ATOM 632 N N . GLY A 1 79 ? 20.700 10.498 -15.712 1.00 84.44 79 GLY A N 1
ATOM 633 C CA . GLY A 1 79 ? 21.274 10.950 -14.432 1.00 84.44 79 GLY A CA 1
ATOM 634 C C . GLY A 1 79 ? 20.682 10.295 -13.172 1.00 84.44 79 GLY A C 1
ATOM 635 O O . GLY A 1 79 ? 21.010 10.689 -12.056 1.00 84.44 79 GLY A O 1
ATOM 636 N N . GLN A 1 80 ? 19.831 9.273 -13.317 1.00 84.81 80 GLN A N 1
ATOM 637 C CA . GLN A 1 8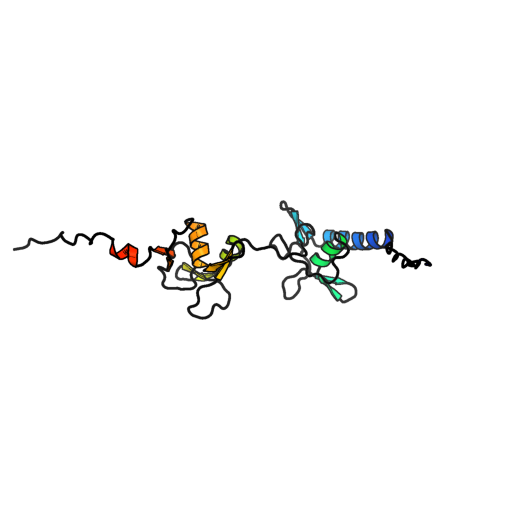0 ? 19.240 8.514 -12.198 1.00 84.81 80 GLN A CA 1
ATOM 638 C C . GLN A 1 80 ? 19.962 7.173 -11.943 1.00 84.81 80 GLN A C 1
ATOM 640 O O . GLN A 1 80 ? 19.347 6.183 -11.525 1.00 84.81 80 GLN A O 1
ATOM 645 N N . GLU A 1 81 ? 21.266 7.119 -12.224 1.00 84.12 81 GLU A N 1
ATOM 646 C CA . GLU A 1 81 ? 22.085 5.922 -12.014 1.00 84.12 81 GLU A CA 1
ATOM 647 C C . GLU A 1 81 ? 22.191 5.559 -10.530 1.00 84.12 81 GLU A C 1
ATOM 649 O O . GLU A 1 81 ? 22.155 6.416 -9.648 1.00 84.12 81 GLU A O 1
ATOM 654 N N . GLY A 1 82 ? 22.226 4.258 -10.238 1.00 82.38 82 GLY A N 1
ATOM 655 C CA . GLY A 1 82 ? 22.257 3.733 -8.865 1.00 82.38 82 GLY A CA 1
ATOM 656 C C . GLY A 1 82 ? 20.966 3.920 -8.048 1.00 82.38 82 GLY A C 1
ATOM 657 O O . GLY A 1 82 ? 20.778 3.237 -7.040 1.00 82.38 82 GLY A O 1
ATOM 658 N N . LYS A 1 83 ? 20.026 4.776 -8.476 1.00 86.00 83 LYS A N 1
ATOM 659 C CA . LYS A 1 83 ? 18.758 4.982 -7.759 1.00 86.00 83 LYS A CA 1
ATOM 660 C C . LYS A 1 83 ? 17.799 3.808 -7.951 1.00 86.00 83 LYS A C 1
ATOM 662 O O . LYS A 1 83 ? 17.678 3.237 -9.042 1.00 86.00 83 LYS A O 1
ATOM 667 N N . LYS A 1 84 ? 17.082 3.468 -6.873 1.00 87.50 84 LYS A N 1
ATOM 668 C CA . LYS A 1 84 ? 15.987 2.487 -6.893 1.00 87.50 84 LYS A CA 1
ATOM 669 C C . LYS A 1 84 ? 14.771 3.104 -7.578 1.00 87.50 84 LYS A C 1
ATOM 671 O O . LYS A 1 84 ? 14.342 4.188 -7.200 1.00 87.50 84 LYS A O 1
ATOM 676 N N . ILE A 1 85 ? 14.219 2.391 -8.557 1.00 89.56 85 ILE A N 1
ATOM 677 C CA . ILE A 1 85 ? 13.025 2.813 -9.289 1.00 89.56 85 ILE A CA 1
ATOM 678 C C . ILE A 1 85 ? 11.825 2.024 -8.774 1.00 89.56 85 ILE A C 1
ATOM 680 O O . ILE A 1 85 ? 11.837 0.790 -8.726 1.00 89.56 85 ILE A O 1
ATOM 684 N N . PHE A 1 86 ? 10.789 2.745 -8.374 1.00 86.69 86 PHE A N 1
ATOM 685 C CA . PHE A 1 86 ? 9.544 2.212 -7.850 1.00 86.69 86 PHE A CA 1
ATOM 686 C C . PHE A 1 86 ? 8.442 2.337 -8.893 1.00 86.69 86 PHE A C 1
ATOM 688 O O . PHE A 1 86 ? 8.405 3.283 -9.671 1.00 86.69 86 PHE A O 1
ATOM 695 N N . ASN A 1 87 ? 7.527 1.376 -8.883 1.00 86.19 87 ASN A N 1
ATOM 696 C CA . ASN A 1 87 ? 6.283 1.479 -9.625 1.00 86.19 87 ASN A CA 1
ATOM 697 C C . ASN A 1 87 ? 5.324 2.431 -8.883 1.00 86.19 87 ASN A C 1
ATOM 699 O O . ASN A 1 87 ? 5.202 2.347 -7.655 1.00 86.19 87 ASN A O 1
ATOM 703 N N . THR A 1 88 ? 4.647 3.309 -9.624 1.00 85.38 88 THR A N 1
ATOM 704 C CA . THR A 1 88 ? 3.647 4.243 -9.092 1.00 85.38 88 THR A CA 1
ATOM 705 C C . THR A 1 88 ? 2.203 3.831 -9.373 1.00 85.38 88 THR A C 1
ATOM 707 O O . THR A 1 88 ? 1.327 4.336 -8.691 1.00 85.38 88 THR A O 1
ATOM 710 N N . CYS A 1 89 ? 1.910 2.902 -10.284 1.00 80.88 89 CYS A N 1
ATOM 711 C CA . CYS A 1 89 ? 0.546 2.430 -10.577 1.00 80.88 89 CYS A CA 1
ATOM 712 C C . CYS A 1 89 ? 0.077 1.236 -9.716 1.00 80.88 89 CYS A C 1
ATOM 714 O O . CYS A 1 89 ? -1.099 0.903 -9.724 1.00 80.88 89 CYS A O 1
ATOM 716 N N . GLY A 1 90 ? 0.966 0.573 -8.970 1.00 76.75 90 GLY A N 1
ATOM 717 C CA . GLY A 1 90 ? 0.669 -0.626 -8.171 1.00 76.75 90 GLY A CA 1
ATOM 718 C C . GLY A 1 90 ? 0.732 -1.949 -8.951 1.00 76.75 90 GLY A C 1
ATOM 719 O O . GLY A 1 90 ? 0.980 -3.000 -8.357 1.00 76.75 90 GLY A O 1
ATOM 720 N N . ASN A 1 91 ? 0.613 -1.915 -10.282 1.00 82.50 91 ASN A N 1
ATOM 721 C CA . ASN A 1 91 ? 0.666 -3.105 -11.132 1.00 82.50 91 ASN A CA 1
ATOM 722 C C . ASN A 1 91 ? 2.110 -3.581 -11.377 1.00 82.50 91 ASN A C 1
ATOM 724 O O . ASN A 1 91 ? 2.852 -2.995 -12.167 1.00 82.50 91 ASN A O 1
ATOM 728 N N . LYS A 1 92 ? 2.507 -4.702 -10.761 1.00 83.81 92 LYS A N 1
ATOM 729 C CA . LYS A 1 92 ? 3.870 -5.263 -10.870 1.00 83.81 92 LYS A CA 1
ATOM 730 C C . LYS A 1 92 ? 4.308 -5.614 -12.299 1.00 83.81 92 LYS A C 1
ATOM 732 O O . LYS A 1 92 ? 5.516 -5.628 -12.545 1.00 83.81 92 LYS A O 1
ATOM 737 N N . LYS A 1 93 ? 3.373 -5.829 -13.230 1.00 87.44 93 LYS A N 1
ATOM 738 C CA . LYS A 1 93 ? 3.663 -6.106 -14.647 1.00 87.44 93 LYS A CA 1
ATOM 739 C C . LYS A 1 93 ? 3.876 -4.841 -15.482 1.00 87.44 93 LYS A C 1
ATOM 741 O O . LYS A 1 93 ? 4.447 -4.920 -16.558 1.00 87.44 93 LYS A O 1
ATOM 746 N N . CYS A 1 94 ? 3.481 -3.669 -14.990 1.00 89.12 94 CYS A N 1
ATOM 747 C CA . CYS A 1 94 ? 3.540 -2.436 -15.773 1.00 89.12 94 CYS A CA 1
ATOM 748 C C . CYS A 1 94 ? 4.979 -1.915 -15.934 1.00 89.12 94 CYS A C 1
ATOM 750 O O . CYS A 1 94 ? 5.655 -1.675 -14.930 1.00 89.12 94 CYS A O 1
ATOM 752 N N . ILE A 1 95 ? 5.453 -1.716 -17.163 1.00 90.00 95 ILE A N 1
ATOM 753 C CA . ILE A 1 95 ? 6.777 -1.147 -17.489 1.00 90.00 95 ILE A CA 1
ATOM 754 C C . ILE A 1 95 ? 6.709 0.294 -18.012 1.00 90.00 95 ILE A C 1
ATOM 756 O O . ILE A 1 95 ? 7.744 0.843 -18.389 1.00 90.00 95 ILE A O 1
ATOM 760 N N . ALA A 1 96 ? 5.523 0.910 -18.010 1.00 87.12 96 ALA A N 1
ATOM 761 C CA . ALA A 1 96 ? 5.340 2.282 -18.469 1.00 87.12 96 ALA A CA 1
ATOM 762 C C . ALA A 1 96 ? 6.248 3.240 -17.672 1.00 87.12 96 ALA A C 1
ATOM 764 O O . ALA A 1 96 ? 6.194 3.241 -16.436 1.00 87.12 96 ALA A O 1
ATOM 765 N N . PRO A 1 97 ? 7.109 4.032 -18.334 1.00 85.88 97 PRO A N 1
ATOM 766 C CA . PRO A 1 97 ? 8.043 4.916 -17.640 1.00 85.88 97 PRO A CA 1
ATOM 767 C C . PRO A 1 97 ? 7.340 6.059 -16.901 1.00 85.88 97 PRO A C 1
ATOM 769 O O . PRO A 1 97 ? 7.821 6.466 -15.848 1.00 85.88 97 PRO A O 1
ATOM 772 N N . GLU A 1 98 ? 6.189 6.524 -17.388 1.00 84.31 98 GLU A N 1
ATOM 773 C CA . GLU A 1 98 ? 5.286 7.441 -16.679 1.00 84.31 98 GLU A CA 1
ATOM 774 C C . GLU A 1 98 ? 4.745 6.851 -15.362 1.00 84.31 98 GLU A C 1
ATOM 776 O O . GLU A 1 98 ? 4.450 7.585 -14.420 1.00 84.31 98 GLU A O 1
ATOM 781 N N . HIS A 1 99 ? 4.686 5.520 -15.249 1.00 86.62 99 HIS A N 1
ATOM 782 C CA . HIS A 1 99 ? 4.268 4.802 -14.041 1.00 86.62 99 HIS A CA 1
ATOM 783 C C . HIS A 1 99 ? 5.450 4.316 -13.188 1.00 86.62 99 HIS A C 1
ATOM 785 O O . HIS A 1 99 ? 5.335 3.361 -12.404 1.00 86.62 99 HIS A O 1
ATOM 791 N N . ALA A 1 100 ? 6.601 4.971 -13.329 1.00 88.62 100 ALA A N 1
ATOM 792 C CA . ALA A 1 100 ? 7.798 4.714 -12.551 1.00 88.62 100 ALA A CA 1
ATOM 793 C C . ALA A 1 100 ? 8.341 6.009 -11.925 1.00 88.62 100 ALA A C 1
ATOM 795 O O . ALA A 1 100 ? 8.214 7.096 -12.478 1.00 88.62 100 ALA A O 1
ATOM 796 N N . SER A 1 101 ? 8.941 5.903 -10.739 1.00 87.88 101 SER A N 1
ATOM 797 C CA . SER A 1 101 ? 9.521 7.044 -10.024 1.00 87.88 101 SER A CA 1
ATOM 798 C C . SER A 1 101 ? 10.706 6.625 -9.161 1.00 87.88 101 SER A C 1
ATOM 800 O O . SER A 1 101 ? 10.772 5.502 -8.666 1.00 87.88 101 SER A O 1
ATOM 802 N N . VAL A 1 102 ? 11.637 7.550 -8.933 1.00 88.56 102 VAL A N 1
ATOM 803 C CA . VAL A 1 102 ? 12.716 7.408 -7.936 1.00 88.56 102 VAL A CA 1
ATOM 804 C C . VAL A 1 102 ? 12.191 7.479 -6.500 1.00 88.56 102 VAL A C 1
ATOM 806 O O . VAL A 1 102 ? 12.819 6.962 -5.578 1.00 88.56 102 VAL A O 1
ATOM 809 N N . ASN A 1 103 ? 11.013 8.074 -6.313 1.00 82.81 103 ASN A N 1
ATOM 810 C CA . ASN A 1 103 ? 10.351 8.165 -5.024 1.00 82.81 103 ASN A CA 1
ATOM 811 C C . ASN A 1 103 ? 9.355 7.017 -4.873 1.00 82.81 103 ASN A C 1
ATOM 813 O O . ASN A 1 103 ? 8.584 6.700 -5.780 1.00 82.81 103 ASN A O 1
ATOM 817 N N . ARG A 1 104 ? 9.343 6.384 -3.698 1.00 73.25 104 ARG A N 1
ATOM 818 C CA . ARG A 1 104 ? 8.341 5.362 -3.392 1.00 73.25 104 ARG A CA 1
ATOM 819 C C . ARG A 1 104 ? 6.962 6.026 -3.349 1.00 73.25 104 ARG A C 1
ATOM 821 O O . ARG A 1 104 ? 6.773 6.964 -2.577 1.00 73.25 104 ARG A O 1
ATOM 828 N N . ARG A 1 105 ? 5.984 5.498 -4.097 1.00 69.12 105 ARG A N 1
ATOM 829 C CA . ARG A 1 105 ? 4.580 5.905 -3.935 1.00 69.12 105 ARG A CA 1
ATOM 830 C C . ARG A 1 105 ? 4.162 5.687 -2.482 1.00 69.12 105 ARG A C 1
ATOM 832 O O . ARG A 1 105 ? 4.299 4.586 -1.940 1.00 69.12 105 ARG A O 1
ATOM 839 N N . ALA A 1 106 ? 3.631 6.729 -1.851 1.00 60.53 106 ALA A N 1
ATOM 840 C CA . ALA A 1 106 ? 2.884 6.554 -0.621 1.00 60.53 106 ALA A CA 1
ATOM 841 C C . ALA A 1 106 ? 1.607 5.788 -0.982 1.00 60.53 106 ALA A C 1
ATOM 843 O O . ALA A 1 106 ? 0.717 6.335 -1.628 1.00 60.53 106 ALA A O 1
ATOM 844 N N . ARG A 1 107 ? 1.538 4.500 -0.623 1.00 62.12 107 ARG A N 1
ATOM 845 C CA . ARG A 1 107 ? 0.284 3.750 -0.749 1.00 62.12 107 ARG A CA 1
ATOM 846 C C . ARG A 1 107 ? -0.782 4.461 0.070 1.00 62.12 107 ARG A C 1
ATOM 848 O O . ARG A 1 107 ? -0.527 4.785 1.243 1.00 62.12 107 ARG A O 1
ATOM 855 N N . ALA A 1 108 ? -1.929 4.686 -0.552 1.00 65.69 108 ALA A N 1
ATOM 856 C CA . ALA A 1 108 ? -3.087 5.231 0.127 1.00 65.69 108 ALA A CA 1
ATOM 857 C C . ALA A 1 108 ? -3.596 4.218 1.175 1.00 65.69 108 ALA A C 1
ATOM 859 O O . ALA A 1 108 ? -3.148 3.067 1.234 1.00 65.69 108 ALA A O 1
ATOM 860 N N . CYS A 1 109 ? -4.398 4.695 2.127 1.00 65.88 109 CYS A N 1
ATOM 861 C CA . CYS A 1 109 ? -4.796 3.882 3.277 1.00 65.88 109 CYS A CA 1
ATOM 862 C C . CYS A 1 109 ? -5.656 2.683 2.856 1.00 65.88 109 CYS A C 1
ATOM 864 O O . CYS A 1 109 ? -5.448 1.577 3.348 1.00 65.88 109 CYS A O 1
ATOM 866 N N . ASP A 1 110 ? -6.549 2.908 1.903 1.00 66.94 110 ASP A N 1
ATOM 867 C CA . ASP A 1 110 ? -7.391 1.925 1.226 1.00 66.94 110 ASP A CA 1
ATOM 868 C C . ASP A 1 110 ? -6.569 0.803 0.569 1.00 66.94 110 ASP A C 1
ATOM 870 O O . ASP A 1 110 ? -6.822 -0.370 0.831 1.00 66.94 110 ASP A O 1
ATOM 874 N N . GLU A 1 111 ? -5.516 1.135 -0.186 1.00 71.44 111 GLU A N 1
ATOM 875 C CA . GLU A 1 111 ? -4.652 0.146 -0.853 1.00 71.44 111 GLU A CA 1
ATOM 876 C C . GLU A 1 111 ? -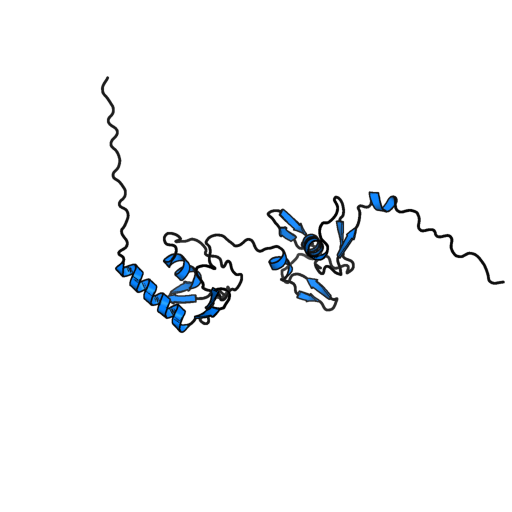3.941 -0.761 0.165 1.00 71.44 111 GLU A C 1
ATOM 878 O O . GLU A 1 111 ? -3.659 -1.931 -0.103 1.00 71.44 111 GLU A O 1
ATOM 883 N N . LYS A 1 112 ? -3.636 -0.227 1.355 1.00 73.50 112 LYS A N 1
ATOM 884 C CA . LYS A 1 112 ? -3.059 -1.014 2.453 1.00 73.50 112 LYS A CA 1
ATOM 885 C C . LYS A 1 112 ? -4.114 -1.882 3.117 1.00 73.50 112 LYS A C 1
ATOM 887 O O . LYS A 1 112 ? -3.835 -3.047 3.365 1.00 73.50 112 LYS A O 1
ATOM 892 N N . LEU A 1 113 ? -5.289 -1.324 3.407 1.00 80.00 113 LEU A N 1
ATOM 893 C CA . LEU A 1 113 ? -6.382 -2.025 4.078 1.00 80.00 113 LEU A CA 1
ATOM 894 C C . LEU A 1 113 ? -7.005 -3.116 3.202 1.00 80.00 113 LEU A C 1
ATOM 896 O O . LEU A 1 113 ? -7.496 -4.084 3.760 1.00 80.00 113 LEU A O 1
ATOM 900 N N . GLY A 1 114 ? -6.926 -3.017 1.872 1.00 79.62 114 GLY A N 1
ATOM 901 C CA . GLY A 1 114 ? -7.432 -4.024 0.930 1.00 79.62 114 GLY A CA 1
ATOM 902 C C . GLY A 1 114 ? -6.609 -5.318 0.831 1.00 79.62 114 GLY A C 1
ATOM 903 O O . GLY A 1 114 ? -7.004 -6.232 0.118 1.00 79.62 114 GLY A O 1
ATOM 904 N N . GLN A 1 115 ? -5.473 -5.427 1.527 1.00 80.31 115 GLN A N 1
ATOM 905 C CA . GLN A 1 115 ? -4.593 -6.607 1.488 1.00 80.31 115 GLN A CA 1
ATOM 906 C C . GLN A 1 115 ? -4.915 -7.591 2.623 1.00 80.31 115 GLN A C 1
ATOM 908 O O . GLN A 1 115 ? -4.035 -7.923 3.416 1.00 80.31 115 GLN A O 1
ATOM 913 N N . TYR A 1 116 ? -6.169 -8.032 2.734 1.00 86.12 116 TYR A N 1
ATOM 914 C CA . TYR A 1 116 ? -6.616 -8.967 3.772 1.00 86.12 116 TYR A CA 1
ATOM 915 C C . TYR A 1 116 ? -6.974 -10.346 3.210 1.00 86.12 116 TYR A C 1
ATOM 917 O O . TYR A 1 116 ? -7.305 -10.495 2.037 1.00 86.12 116 TYR A O 1
ATOM 925 N N . ILE A 1 117 ? -6.925 -11.347 4.083 1.00 85.12 117 ILE A N 1
ATOM 926 C CA . ILE A 1 117 ? -7.556 -12.653 3.905 1.00 85.12 117 ILE A CA 1
ATOM 927 C C . ILE A 1 117 ? -8.872 -12.677 4.686 1.00 85.12 117 ILE A C 1
ATOM 929 O O . ILE A 1 117 ? -8.979 -12.051 5.747 1.00 85.12 117 ILE A O 1
ATOM 933 N N . VAL A 1 118 ? -9.870 -13.379 4.154 1.00 90.31 118 VAL A N 1
ATOM 934 C CA . VAL A 1 118 ? -11.148 -13.618 4.835 1.00 90.31 118 VAL A CA 1
ATOM 935 C C . VAL A 1 118 ? -11.055 -14.955 5.557 1.00 90.31 118 VAL A C 1
ATOM 937 O O . VAL A 1 118 ? -10.689 -15.955 4.946 1.00 90.31 118 VAL A O 1
ATOM 940 N N . THR A 1 119 ? -11.337 -14.966 6.857 1.00 87.69 119 THR A N 1
ATOM 941 C CA . THR A 1 119 ? -11.416 -16.200 7.654 1.00 87.69 119 THR A CA 1
ATOM 942 C C . THR A 1 119 ? -12.818 -16.803 7.590 1.00 87.69 119 THR A C 1
ATOM 944 O O . THR A 1 119 ? -13.779 -16.097 7.284 1.00 87.69 119 THR A O 1
ATOM 947 N N . ASP A 1 120 ? -12.967 -18.066 7.994 1.00 88.00 120 ASP A N 1
ATOM 948 C CA . ASP A 1 120 ? -14.275 -18.747 8.066 1.00 88.00 120 ASP A CA 1
ATOM 949 C C . ASP A 1 120 ? -15.270 -18.037 9.003 1.00 88.00 120 ASP A C 1
ATOM 951 O O . ASP A 1 120 ? -16.480 -18.080 8.814 1.00 88.00 120 ASP A O 1
ATOM 955 N N . THR A 1 121 ? -14.756 -17.308 9.996 1.00 85.94 121 THR A N 1
ATOM 956 C CA . THR A 1 121 ? -15.535 -16.464 10.917 1.00 85.94 121 THR A CA 1
ATOM 957 C C . THR A 1 121 ? -15.907 -15.089 10.339 1.00 85.94 121 THR A C 1
ATOM 959 O O . THR A 1 121 ? -16.453 -14.244 11.051 1.00 85.94 121 THR A O 1
ATOM 962 N N . GLY A 1 122 ? -15.586 -14.818 9.069 1.00 89.25 122 GLY A N 1
ATOM 963 C CA . GLY A 1 122 ? -15.850 -13.543 8.397 1.00 89.25 122 GLY A CA 1
ATOM 964 C C . GLY A 1 122 ? -14.935 -12.391 8.832 1.00 89.25 122 GLY A C 1
ATOM 965 O O . GLY A 1 122 ? -15.258 -11.220 8.607 1.00 89.25 122 GLY A O 1
ATOM 966 N N . CYS A 1 123 ? -13.801 -12.671 9.482 1.00 90.06 123 CYS A N 1
ATOM 967 C CA . CYS A 1 123 ? -12.824 -11.647 9.848 1.00 90.06 123 CYS A CA 1
ATOM 968 C C . CYS A 1 123 ? -11.923 -11.301 8.662 1.00 90.06 123 CYS A C 1
ATOM 970 O O . CYS A 1 123 ? -11.511 -12.170 7.901 1.00 90.06 123 CYS A O 1
ATOM 972 N N . TYR A 1 124 ? -11.572 -10.020 8.544 1.00 91.25 124 TYR A N 1
ATOM 973 C CA . TYR A 1 124 ? -10.584 -9.546 7.575 1.00 91.25 124 TYR A CA 1
ATOM 974 C C . TYR A 1 124 ? -9.256 -9.394 8.304 1.00 91.25 124 TYR A C 1
ATOM 976 O O . TYR A 1 124 ? -9.154 -8.558 9.204 1.00 91.25 124 TYR A O 1
ATOM 984 N N . VAL A 1 125 ? -8.266 -10.219 7.972 1.00 86.75 125 VAL A N 1
ATOM 985 C CA . VAL A 1 125 ? -6.977 -10.281 8.682 1.00 86.75 125 VAL A CA 1
ATOM 986 C C . VAL A 1 125 ? -5.833 -10.094 7.689 1.00 86.75 125 VAL A C 1
ATOM 988 O O . VAL A 1 125 ? -5.902 -10.584 6.568 1.00 86.75 125 VAL A O 1
ATOM 991 N N . PHE A 1 126 ? -4.767 -9.382 8.060 1.00 75.94 126 PHE A N 1
ATOM 992 C CA . PHE A 1 126 ? -3.601 -9.263 7.178 1.00 75.94 126 PHE A CA 1
ATOM 993 C C . PHE A 1 126 ? -2.825 -10.586 7.084 1.00 75.94 126 PHE A C 1
ATOM 995 O O . PHE A 1 126 ? -2.595 -11.219 8.112 1.00 75.94 126 PHE A O 1
ATOM 1002 N N . PRO A 1 127 ? -2.311 -10.957 5.898 1.00 64.75 127 PRO A N 1
ATOM 1003 C CA . PRO A 1 127 ? -1.544 -12.190 5.698 1.00 64.75 127 PRO A CA 1
ATOM 1004 C C . PRO A 1 127 ? -0.106 -12.136 6.254 1.00 64.75 127 PRO A C 1
ATOM 1006 O O . PRO A 1 127 ? 0.636 -13.110 6.153 1.00 64.75 127 PRO A O 1
ATOM 1009 N N . HIS A 1 128 ? 0.344 -11.002 6.799 1.00 62.62 128 HIS A N 1
ATOM 1010 C CA . HIS A 1 128 ? 1.700 -10.863 7.337 1.00 62.62 128 HIS A CA 1
ATOM 1011 C C . HIS A 1 128 ? 1.781 -11.303 8.802 1.00 62.62 128 HIS A C 1
ATOM 1013 O O . HIS A 1 128 ? 0.806 -11.174 9.533 1.00 62.62 128 HIS A O 1
ATOM 1019 N N . LYS A 1 129 ? 2.961 -11.787 9.235 1.00 54.31 129 LYS A N 1
ATOM 1020 C CA . LYS A 1 129 ? 3.241 -12.212 10.619 1.00 54.31 129 LYS A CA 1
ATOM 1021 C C . LYS A 1 129 ? 3.044 -11.046 11.596 1.00 54.31 129 LYS A C 1
ATOM 1023 O O . LYS A 1 129 ? 3.979 -10.316 11.914 1.00 54.31 129 LYS A O 1
ATOM 1028 N N . ILE A 1 130 ? 1.813 -10.865 12.046 1.00 63.00 130 ILE A N 1
ATOM 1029 C CA . ILE A 1 130 ? 1.468 -10.052 13.202 1.00 63.00 130 ILE A CA 1
ATOM 1030 C C . ILE A 1 130 ? 1.807 -10.914 14.421 1.00 63.00 130 ILE A C 1
ATOM 1032 O O . ILE A 1 130 ? 1.446 -12.090 14.464 1.00 63.00 130 ILE A O 1
ATOM 1036 N N . ALA A 1 131 ? 2.542 -10.367 15.390 1.00 58.25 131 ALA A N 1
ATOM 1037 C CA . ALA A 1 131 ? 2.752 -11.067 16.652 1.00 58.25 131 ALA A CA 1
ATOM 1038 C C . ALA A 1 131 ? 1.380 -11.368 17.280 1.00 58.25 131 ALA A C 1
ATOM 1040 O O . ALA A 1 131 ? 0.499 -10.502 17.252 1.00 58.25 131 ALA A O 1
ATOM 1041 N N . LEU A 1 132 ? 1.191 -12.578 17.817 1.00 52.16 132 LEU A N 1
ATOM 1042 C CA . LEU A 1 132 ? -0.038 -12.979 18.513 1.00 52.16 132 LEU A CA 1
ATOM 1043 C C . LEU A 1 132 ? -0.508 -11.845 19.443 1.00 52.16 132 LEU A C 1
ATOM 1045 O O . LEU A 1 132 ? 0.290 -11.268 20.176 1.00 52.16 132 LEU A O 1
ATOM 1049 N N . ASN A 1 133 ? -1.794 -11.497 19.367 1.00 57.69 133 ASN A N 1
ATOM 1050 C CA . ASN A 1 133 ? -2.449 -10.435 20.149 1.00 57.69 133 ASN A CA 1
ATOM 1051 C C . ASN A 1 133 ? -2.044 -8.981 19.850 1.00 57.69 133 ASN A C 1
ATOM 1053 O O . ASN A 1 133 ? -2.479 -8.075 20.561 1.00 57.69 133 ASN A O 1
ATOM 1057 N N . THR A 1 134 ? -1.275 -8.707 18.793 1.00 68.12 134 THR A N 1
ATOM 1058 C CA . THR A 1 134 ? -0.961 -7.318 18.417 1.00 68.12 134 THR A CA 1
ATOM 1059 C C . THR A 1 134 ? -1.952 -6.751 17.404 1.00 68.12 134 THR A C 1
ATOM 1061 O O . THR A 1 134 ? -2.396 -7.425 16.476 1.00 68.12 134 THR A O 1
ATOM 1064 N N . GLN A 1 135 ? -2.313 -5.478 17.584 1.00 76.38 135 GLN A N 1
ATOM 1065 C CA . GLN A 1 135 ? -3.128 -4.765 16.606 1.00 76.38 135 GLN A CA 1
ATOM 1066 C C . GLN A 1 135 ? -2.256 -4.364 15.408 1.00 76.38 135 GLN A C 1
ATOM 1068 O O . GLN A 1 135 ? -1.236 -3.689 15.604 1.00 76.38 135 GLN A O 1
ATOM 1073 N N . PRO A 1 136 ? -2.647 -4.708 14.168 1.00 81.00 136 PRO A N 1
ATOM 1074 C CA . PRO A 1 136 ? -1.946 -4.238 12.985 1.00 81.00 136 PRO A CA 1
ATOM 1075 C C . PRO A 1 136 ? -1.946 -2.710 12.932 1.00 81.00 136 PRO A C 1
ATOM 1077 O O . PRO A 1 136 ? -2.912 -2.059 13.335 1.00 81.00 136 PRO A O 1
ATOM 1080 N N . LYS A 1 137 ? -0.860 -2.124 12.424 1.00 84.19 137 LYS A N 1
ATOM 1081 C CA . LYS A 1 137 ? -0.692 -0.672 12.291 1.00 84.19 137 LYS A CA 1
ATOM 1082 C C . LYS A 1 137 ? -0.514 -0.289 10.829 1.00 84.19 137 LYS A C 1
ATOM 1084 O O . LYS A 1 137 ? 0.180 -0.972 10.079 1.00 84.19 137 LYS A O 1
ATOM 1089 N N . VAL A 1 138 ? -1.098 0.838 10.441 1.00 83.38 138 VAL A N 1
ATOM 1090 C CA . VAL A 1 138 ? -0.971 1.426 9.105 1.00 83.38 138 VAL A CA 1
ATOM 1091 C C . VAL A 1 138 ? -0.518 2.875 9.217 1.00 83.38 138 VAL A C 1
ATOM 1093 O O . VAL A 1 138 ? -0.856 3.587 10.160 1.00 83.38 138 VAL A O 1
ATOM 1096 N N . ARG A 1 139 ? 0.272 3.324 8.238 1.00 80.06 139 ARG A N 1
ATOM 1097 C CA . ARG A 1 139 ? 0.677 4.730 8.132 1.00 80.06 139 ARG A CA 1
ATOM 1098 C C . ARG A 1 139 ? -0.298 5.487 7.227 1.00 80.06 139 ARG A C 1
ATOM 1100 O O . ARG A 1 139 ? -0.396 5.136 6.048 1.00 80.06 139 ARG A O 1
ATOM 1107 N N . VAL A 1 140 ? -0.958 6.516 7.752 1.00 74.62 140 VAL A N 1
ATOM 1108 C CA . VAL A 1 140 ? -1.952 7.367 7.074 1.00 74.62 140 VAL A CA 1
ATOM 1109 C C . VAL A 1 140 ? -1.534 8.827 7.231 1.00 74.62 140 VAL A C 1
ATOM 1111 O O . VAL A 1 140 ? -1.324 9.277 8.351 1.00 74.62 140 VAL A O 1
ATOM 1114 N N . LYS A 1 141 ? -1.362 9.560 6.118 1.00 71.19 141 LYS A N 1
ATOM 1115 C CA . LYS A 1 141 ? -0.902 10.970 6.109 1.00 71.19 141 LYS A CA 1
ATOM 1116 C C . LYS A 1 141 ? 0.331 11.232 7.007 1.00 71.19 141 LYS A C 1
ATOM 1118 O O 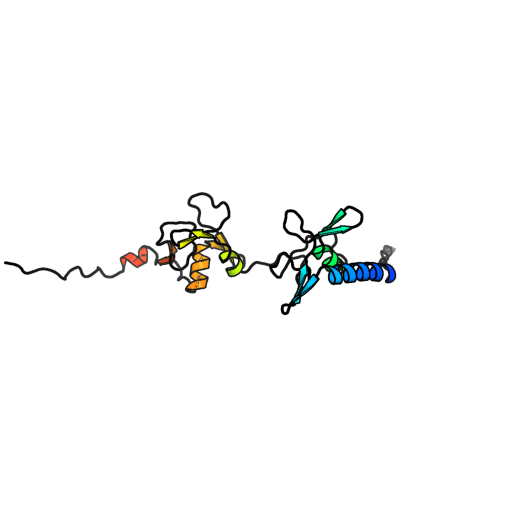. LYS A 1 141 ? 0.407 12.236 7.695 1.00 71.19 141 LYS A O 1
ATOM 1123 N N . GLY A 1 142 ? 1.280 10.292 7.046 1.00 73.31 142 GLY A N 1
ATOM 1124 C CA . GLY A 1 142 ? 2.488 10.375 7.884 1.00 73.31 142 GLY A CA 1
ATOM 1125 C C . GLY A 1 142 ? 2.346 9.799 9.300 1.00 73.31 142 GLY A C 1
ATOM 1126 O O . GLY A 1 142 ? 3.338 9.326 9.850 1.00 73.31 142 GLY A O 1
ATOM 1127 N N . ASN A 1 143 ? 1.128 9.699 9.832 1.00 76.19 143 ASN A N 1
ATOM 1128 C CA . ASN A 1 143 ? 0.858 9.196 11.181 1.00 76.19 143 ASN A CA 1
ATOM 1129 C C . ASN A 1 143 ? 0.662 7.677 11.202 1.00 76.19 143 ASN A C 1
ATOM 1131 O O . ASN A 1 143 ? 0.085 7.103 10.279 1.00 76.19 143 ASN A O 1
ATOM 1135 N N . VAL A 1 144 ? 1.134 7.008 12.256 1.00 82.38 144 VAL A N 1
ATOM 1136 C CA . VAL A 1 144 ? 0.915 5.568 12.463 1.00 82.38 144 VAL A CA 1
ATOM 1137 C C . VAL A 1 144 ? -0.314 5.378 13.347 1.00 82.38 144 VAL A C 1
ATOM 1139 O O . VAL A 1 144 ? -0.290 5.735 14.520 1.00 82.38 144 VAL A O 1
ATOM 1142 N N . ILE A 1 145 ? -1.372 4.792 12.791 1.00 86.31 145 ILE A N 1
ATOM 1143 C CA . ILE A 1 145 ? -2.614 4.465 13.506 1.00 86.31 145 ILE A CA 1
ATOM 1144 C C . ILE A 1 145 ? -2.889 2.960 13.427 1.00 86.31 145 ILE A C 1
ATOM 1146 O O . ILE A 1 145 ? -2.324 2.266 12.578 1.00 86.31 145 ILE A O 1
ATOM 1150 N N . SER A 1 146 ? -3.740 2.425 14.309 1.00 88.81 146 SER A N 1
ATOM 1151 C CA . SER A 1 146 ? -4.149 1.021 14.196 1.00 88.81 146 SER A CA 1
ATOM 1152 C C . SER A 1 146 ? -4.978 0.807 12.928 1.00 88.81 146 SER A C 1
ATOM 1154 O O . SER A 1 146 ? -5.761 1.666 12.516 1.00 88.81 146 SER A O 1
ATOM 1156 N N . ALA A 1 147 ? -4.798 -0.343 12.287 1.00 89.06 147 ALA A N 1
ATOM 1157 C CA . ALA A 1 147 ? -5.481 -0.677 11.048 1.00 89.06 147 ALA A CA 1
ATOM 1158 C C . ALA A 1 147 ? -6.992 -0.804 11.250 1.00 89.06 147 ALA A C 1
ATOM 1160 O O . ALA A 1 147 ? -7.746 -0.360 10.398 1.00 89.06 147 ALA A O 1
ATOM 1161 N N . SER A 1 148 ? -7.444 -1.304 12.404 1.00 89.25 148 SER A N 1
ATOM 1162 C CA . SER A 1 148 ? -8.869 -1.301 12.747 1.00 89.25 148 SER A CA 1
ATOM 1163 C C . SER A 1 148 ? -9.418 0.124 12.867 1.00 89.25 148 SER A C 1
ATOM 1165 O O . SER A 1 148 ? -10.500 0.403 12.364 1.00 89.25 148 SER A O 1
ATOM 1167 N N . ARG A 1 149 ? -8.663 1.067 13.456 1.00 89.94 149 ARG A N 1
ATOM 1168 C CA . ARG A 1 149 ? -9.079 2.480 13.502 1.00 89.94 149 ARG A CA 1
ATOM 1169 C C . ARG A 1 149 ? -9.186 3.067 12.099 1.00 89.94 149 ARG A C 1
ATOM 1171 O O . ARG A 1 149 ? -10.163 3.738 11.794 1.00 89.94 149 ARG A O 1
ATOM 1178 N N . ALA A 1 150 ? -8.210 2.779 11.246 1.00 89.12 150 ALA A N 1
ATOM 1179 C CA . ALA A 1 150 ? -8.221 3.220 9.860 1.00 89.12 150 ALA A CA 1
ATOM 1180 C C . ALA A 1 150 ? -9.403 2.630 9.065 1.00 89.12 150 ALA A C 1
ATOM 1182 O O . ALA A 1 150 ? -10.084 3.368 8.362 1.00 89.12 150 ALA A O 1
ATOM 1183 N N . ALA A 1 151 ? -9.683 1.333 9.226 1.00 89.50 151 ALA A N 1
ATOM 1184 C CA . ALA A 1 151 ? -10.798 0.651 8.571 1.00 89.50 151 ALA A CA 1
ATOM 1185 C C . ALA A 1 151 ? -12.161 1.173 9.039 1.00 89.50 151 ALA A C 1
ATOM 1187 O O . ALA A 1 151 ? -13.052 1.378 8.218 1.00 89.50 151 ALA A O 1
ATOM 1188 N N . TYR A 1 152 ? -12.311 1.450 10.340 1.00 90.75 152 TYR A N 1
ATOM 1189 C CA . TYR A 1 152 ? -13.513 2.101 10.856 1.00 90.75 152 TYR A CA 1
ATOM 1190 C C . TYR A 1 152 ? -13.694 3.486 10.234 1.00 90.75 152 TYR A C 1
ATOM 1192 O O . TYR A 1 152 ? -14.785 3.781 9.761 1.00 90.75 152 TYR A O 1
ATOM 1200 N N . ILE A 1 153 ? -12.635 4.306 10.193 1.00 89.00 153 ILE A N 1
ATOM 1201 C CA . ILE A 1 153 ? -12.715 5.660 9.630 1.00 89.00 153 ILE A CA 1
ATOM 1202 C C . ILE A 1 153 ? -13.094 5.630 8.150 1.00 89.00 153 ILE A C 1
ATOM 1204 O O . ILE A 1 153 ? -13.904 6.435 7.704 1.00 89.00 153 ILE A O 1
ATOM 1208 N N . GLN A 1 154 ? -12.543 4.681 7.395 1.00 85.50 154 GLN A N 1
ATOM 1209 C CA . GLN A 1 154 ? -12.855 4.533 5.978 1.00 85.50 154 GLN A CA 1
ATOM 1210 C C . GLN A 1 154 ? -14.324 4.153 5.731 1.00 85.50 154 GLN A C 1
ATOM 1212 O O . GLN A 1 154 ? -14.896 4.598 4.743 1.00 85.50 154 GLN A O 1
ATOM 1217 N N . ALA A 1 155 ? -14.923 3.332 6.599 1.00 86.88 155 ALA A N 1
ATOM 1218 C CA . ALA A 1 155 ? -16.288 2.840 6.415 1.00 86.88 155 ALA A CA 1
ATOM 1219 C C . ALA A 1 155 ? -17.366 3.727 7.059 1.00 86.88 155 ALA A C 1
ATOM 1221 O O . ALA A 1 155 ? -18.464 3.827 6.524 1.00 86.88 155 ALA A O 1
ATOM 1222 N N . ASN A 1 156 ? -17.067 4.336 8.210 1.00 86.25 156 ASN A N 1
ATOM 1223 C CA . ASN A 1 156 ? -18.045 5.033 9.055 1.00 86.25 156 ASN A CA 1
ATOM 1224 C C . ASN A 1 156 ? -17.731 6.525 9.256 1.00 86.25 156 ASN A C 1
ATOM 1226 O O . ASN A 1 156 ? -18.531 7.229 9.865 1.00 86.25 156 ASN A O 1
ATOM 1230 N N . GLY A 1 157 ? -16.580 7.012 8.784 1.00 86.12 157 GLY A N 1
ATOM 1231 C CA . GLY A 1 157 ? -16.146 8.393 8.991 1.00 86.12 157 GLY A CA 1
ATOM 1232 C C . GLY A 1 157 ? -15.397 8.623 10.307 1.00 86.12 157 GLY A C 1
ATOM 1233 O O . GLY A 1 157 ? -14.874 7.704 10.938 1.00 86.12 157 GLY A O 1
ATOM 1234 N N . GLU A 1 158 ? -15.268 9.886 10.703 1.00 87.50 158 GLU A N 1
ATOM 1235 C CA . GLU A 1 158 ? -14.411 10.278 11.823 1.00 87.50 158 GLU A CA 1
ATOM 1236 C C . GLU A 1 158 ? -14.846 9.664 13.162 1.00 87.50 158 GLU A C 1
ATOM 1238 O O . GLU A 1 158 ? -16.020 9.429 13.436 1.00 87.50 158 GLU A O 1
ATOM 1243 N N . ILE A 1 159 ? -13.861 9.392 14.019 1.00 87.69 159 ILE A N 1
ATOM 1244 C CA . ILE A 1 159 ? -14.097 8.881 15.371 1.00 87.69 159 ILE A CA 1
ATOM 1245 C C . ILE A 1 159 ? -14.025 10.072 16.324 1.00 87.69 159 ILE A C 1
ATOM 1247 O O . ILE A 1 159 ? -12.975 10.727 16.337 1.00 87.69 159 ILE A O 1
ATOM 1251 N N . PRO A 1 160 ? -15.063 10.318 17.146 1.00 88.31 160 PRO A N 1
ATOM 1252 C CA . PRO A 1 160 ? -15.046 11.400 18.120 1.00 88.31 160 PRO A CA 1
ATOM 1253 C C . PRO A 1 160 ? -13.810 11.358 19.025 1.00 88.31 160 PRO A C 1
ATOM 1255 O O . PRO A 1 160 ? -13.235 10.297 19.304 1.00 88.31 160 PRO A O 1
ATOM 1258 N N . VAL A 1 161 ? -13.379 12.532 19.486 1.00 82.69 161 VAL A N 1
ATOM 1259 C CA . VAL A 1 161 ? -12.200 12.654 20.350 1.00 82.69 161 VAL A CA 1
ATOM 1260 C C . VAL A 1 161 ? -12.413 11.843 21.632 1.00 82.69 161 VAL A C 1
ATOM 1262 O O . VAL A 1 161 ? -13.482 11.864 22.232 1.00 82.69 161 VAL A O 1
ATOM 1265 N N . GLY A 1 162 ? -11.397 11.074 22.030 1.00 84.19 162 GLY A N 1
ATOM 1266 C CA . GLY A 1 162 ? -11.450 10.218 23.220 1.00 84.19 162 GLY A CA 1
ATOM 1267 C C . GLY A 1 162 ? -12.164 8.874 23.034 1.00 84.19 162 GLY A C 1
ATOM 1268 O O . GLY A 1 162 ? -12.059 8.022 23.914 1.00 84.19 162 GLY A O 1
ATOM 1269 N N . TRP A 1 163 ? -12.831 8.632 21.900 1.00 90.00 163 TRP A N 1
ATOM 1270 C CA . TRP A 1 163 ? -13.471 7.343 21.625 1.00 90.00 163 TRP A CA 1
ATOM 1271 C C . TRP A 1 163 ? -12.463 6.305 21.119 1.00 90.00 163 TRP A C 1
ATOM 1273 O O . TRP A 1 163 ? -11.572 6.587 20.300 1.00 90.00 163 TRP A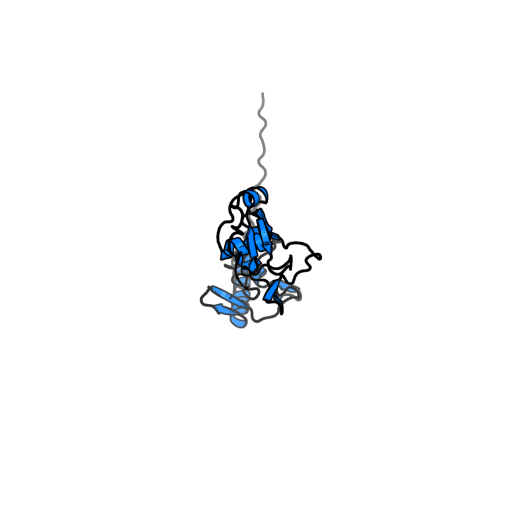 O 1
ATOM 1283 N N . HIS A 1 164 ? -12.636 5.064 21.575 1.00 89.44 164 HIS A N 1
ATOM 1284 C CA . HIS A 1 164 ? -11.805 3.925 21.188 1.00 89.44 164 HIS A CA 1
ATOM 1285 C C . HIS A 1 164 ? -12.574 2.930 20.322 1.00 89.44 164 HIS A C 1
ATOM 1287 O O . HIS A 1 164 ? -13.795 2.829 20.381 1.00 89.44 164 HIS A O 1
ATOM 1293 N N . ILE A 1 165 ? -11.840 2.180 19.501 1.00 91.31 165 ILE A N 1
ATOM 1294 C CA . ILE A 1 165 ? -12.415 1.125 18.665 1.00 91.31 165 ILE A CA 1
ATOM 1295 C C . ILE A 1 165 ? -12.374 -0.198 19.417 1.00 91.31 165 ILE A C 1
ATOM 1297 O O . ILE A 1 165 ? -11.333 -0.572 19.960 1.00 91.31 165 ILE A O 1
ATOM 1301 N N . LYS A 1 166 ? -13.496 -0.916 19.407 1.00 90.69 166 LYS A N 1
ATOM 1302 C CA . LYS A 1 166 ? -13.631 -2.256 19.968 1.00 90.69 166 LYS A CA 1
ATOM 1303 C C . LYS A 1 166 ? -14.049 -3.254 18.896 1.00 90.69 166 LYS A C 1
ATOM 1305 O O . LYS A 1 166 ? -14.940 -2.982 18.090 1.00 90.69 166 LYS A O 1
ATOM 1310 N N . HIS A 1 167 ? -13.428 -4.427 18.931 1.00 91.06 167 HIS A N 1
ATOM 1311 C CA . HIS A 1 167 ? -13.804 -5.569 18.109 1.00 91.06 167 HIS A CA 1
ATOM 1312 C C . HIS A 1 167 ? -14.985 -6.315 18.727 1.00 91.06 167 HIS A C 1
ATOM 1314 O O . HIS A 1 167 ? -14.940 -6.687 19.899 1.00 91.06 167 HIS A O 1
ATOM 1320 N N . THR A 1 168 ? -16.019 -6.594 17.939 1.00 91.88 168 THR A N 1
ATOM 1321 C CA . THR A 1 168 ? -17.138 -7.458 18.358 1.00 91.88 168 THR A CA 1
ATOM 1322 C C . THR A 1 168 ? -16.830 -8.944 18.171 1.00 91.88 168 THR A C 1
ATOM 1324 O O . THR A 1 168 ? -17.421 -9.776 18.844 1.00 91.88 168 THR A O 1
ATOM 1327 N N . CYS A 1 169 ? -15.876 -9.275 17.296 1.00 89.31 169 CYS A N 1
ATOM 1328 C CA . CYS A 1 169 ? -15.465 -10.643 16.967 1.00 89.31 169 CYS A CA 1
ATOM 1329 C C . CYS A 1 169 ? -14.376 -11.223 17.890 1.00 89.31 169 CYS A C 1
ATOM 1331 O O . CYS A 1 169 ? -13.926 -12.342 17.670 1.00 89.31 169 CYS A O 1
ATOM 1333 N N . GLY A 1 170 ? -13.861 -10.446 18.851 1.00 84.81 170 GLY A N 1
ATOM 1334 C CA . GLY A 1 170 ? -12.783 -10.884 19.749 1.00 84.81 170 GLY A CA 1
ATOM 1335 C C . GLY A 1 170 ? -11.419 -11.114 19.083 1.00 84.81 170 GLY A C 1
ATOM 1336 O O . GLY A 1 170 ? -10.477 -11.496 19.765 1.00 84.81 170 GLY A O 1
ATOM 1337 N N . THR A 1 171 ? -11.281 -10.863 17.777 1.00 86.19 171 THR A N 1
ATOM 1338 C CA . THR A 1 171 ? -10.032 -11.061 17.026 1.00 86.19 171 THR A CA 1
ATOM 1339 C C . THR A 1 171 ? -9.260 -9.737 16.918 1.00 86.19 171 THR A C 1
ATOM 1341 O O . THR A 1 171 ? -9.676 -8.874 16.140 1.00 86.19 171 THR A O 1
ATOM 1344 N N . PRO A 1 172 ? -8.118 -9.548 17.615 1.00 84.56 172 PRO A N 1
ATOM 1345 C CA . PRO A 1 172 ? -7.409 -8.259 17.648 1.00 84.56 172 PRO A CA 1
ATOM 1346 C C . PRO A 1 172 ? -6.885 -7.787 16.286 1.00 84.56 172 PRO A C 1
ATOM 1348 O O . PRO A 1 172 ? -6.736 -6.588 16.051 1.00 84.56 172 PRO A O 1
ATOM 1351 N N . ALA A 1 173 ? -6.607 -8.730 15.382 1.00 86.00 173 ALA A N 1
ATOM 1352 C CA . ALA A 1 173 ? -6.102 -8.456 14.041 1.00 86.00 173 ALA A CA 1
ATOM 1353 C C . ALA A 1 173 ? -7.206 -8.176 13.005 1.00 86.00 173 ALA A C 1
ATOM 1355 O O . ALA A 1 173 ? -6.890 -7.888 11.850 1.00 86.00 173 ALA A O 1
ATOM 1356 N N . CYS A 1 174 ? -8.483 -8.255 13.394 1.00 89.56 174 CYS A N 1
ATOM 1357 C CA . CYS A 1 174 ? -9.596 -8.062 12.477 1.00 89.56 174 CYS A CA 1
ATOM 1358 C C . CYS A 1 174 ? -9.766 -6.578 12.105 1.00 89.56 174 CYS A C 1
ATOM 1360 O O . CYS A 1 174 ? -9.783 -5.687 12.964 1.00 89.56 174 CYS A O 1
ATOM 1362 N N . ILE A 1 175 ? -9.900 -6.315 10.807 1.00 91.25 175 ILE A N 1
ATOM 1363 C CA . ILE A 1 175 ? -10.182 -4.988 10.244 1.00 91.25 175 ILE A CA 1
ATOM 1364 C C . ILE A 1 175 ? -11.550 -4.908 9.557 1.00 91.25 175 ILE A C 1
ATOM 1366 O O . ILE A 1 175 ? -11.853 -3.882 8.961 1.00 91.25 175 ILE A O 1
ATOM 1370 N N . ASN A 1 176 ? -12.378 -5.957 9.627 1.00 91.69 176 ASN A N 1
ATOM 1371 C CA . ASN A 1 176 ? -13.714 -5.940 9.028 1.00 91.69 176 ASN A CA 1
ATOM 1372 C C . ASN A 1 176 ? -14.558 -4.840 9.701 1.00 91.69 176 ASN A C 1
ATOM 1374 O O . ASN A 1 176 ? -14.843 -4.981 10.891 1.00 91.69 176 ASN A O 1
ATOM 1378 N N . PRO A 1 177 ? -15.003 -3.786 8.985 1.00 89.56 177 PRO A N 1
ATOM 1379 C CA . PRO A 1 177 ? -15.763 -2.692 9.588 1.00 89.56 177 PRO A CA 1
ATOM 1380 C C . PRO A 1 177 ? -17.033 -3.142 10.314 1.00 89.56 177 PRO A C 1
ATOM 1382 O O . PRO A 1 177 ? -17.395 -2.550 11.327 1.00 89.56 177 PRO A O 1
ATOM 1385 N N . ARG A 1 178 ? -17.669 -4.236 9.868 1.00 91.00 178 ARG A N 1
ATOM 1386 C CA . ARG A 1 178 ? -18.853 -4.822 10.526 1.00 91.00 178 ARG A CA 1
ATOM 1387 C C . ARG A 1 178 ? -18.539 -5.406 11.903 1.00 91.00 178 ARG A C 1
ATOM 1389 O O . ARG A 1 178 ? -19.437 -5.567 12.726 1.00 91.00 178 ARG A O 1
ATOM 1396 N N . HIS A 1 179 ? -17.273 -5.733 12.150 1.00 92.44 179 HIS A N 1
ATOM 1397 C CA . HIS A 1 179 ? -16.783 -6.253 13.421 1.00 92.44 179 HIS A CA 1
ATOM 1398 C C . HIS A 1 179 ? -16.154 -5.171 14.308 1.00 92.44 179 HIS A C 1
ATOM 1400 O O . HIS A 1 179 ? -15.553 -5.504 15.331 1.00 92.44 179 HIS A O 1
ATOM 1406 N N . LEU A 1 180 ? -16.269 -3.891 13.938 1.00 92.56 180 LEU A N 1
ATOM 1407 C CA . LEU A 1 180 ? -15.691 -2.761 14.660 1.00 92.56 180 LEU A CA 1
ATOM 1408 C C . LEU A 1 180 ? -16.789 -1.825 15.164 1.00 92.56 180 LEU A C 1
ATOM 1410 O O . LEU A 1 180 ? -17.730 -1.501 14.444 1.00 92.56 180 LEU A O 1
ATOM 1414 N N . ARG A 1 181 ? -16.650 -1.354 16.403 1.00 91.88 181 ARG A N 1
ATOM 1415 C CA . ARG A 1 181 ? -17.521 -0.328 16.989 1.00 91.88 181 ARG A CA 1
ATOM 1416 C C . ARG A 1 181 ? -16.688 0.763 17.637 1.00 91.88 181 ARG A C 1
ATOM 1418 O O . ARG A 1 181 ? -15.736 0.456 18.353 1.00 91.88 181 ARG A O 1
ATOM 1425 N N . ALA A 1 182 ? -17.063 2.018 17.413 1.00 91.88 182 ALA A N 1
ATOM 1426 C CA . ALA A 1 182 ? -16.562 3.121 18.214 1.00 91.88 182 ALA A CA 1
ATOM 1427 C C . ALA A 1 182 ? -17.327 3.149 19.539 1.00 91.88 182 ALA A C 1
ATOM 1429 O O . ALA A 1 182 ? -18.557 3.111 19.560 1.00 91.88 182 ALA A O 1
ATOM 1430 N N . GLU A 1 183 ? -16.600 3.178 20.647 1.00 89.12 183 GLU A N 1
ATOM 1431 C CA . GLU A 1 183 ? -17.191 3.293 21.967 1.00 89.12 183 GLU A CA 1
ATOM 1432 C C . GLU A 1 183 ? -16.627 4.510 22.701 1.00 89.12 183 GLU A C 1
ATOM 1434 O O . GLU A 1 183 ? -15.420 4.760 22.691 1.00 89.12 183 GLU A O 1
ATOM 1439 N N . ALA A 1 184 ? -17.515 5.220 23.397 1.00 85.69 184 ALA A N 1
ATOM 1440 C CA . ALA A 1 184 ? -17.149 6.324 24.268 1.00 85.69 184 ALA A CA 1
ATOM 1441 C C . ALA A 1 184 ? -16.210 5.859 25.401 1.00 85.69 184 ALA A C 1
ATOM 1443 O O . ALA A 1 184 ? -16.291 4.691 25.839 1.00 85.69 184 ALA A O 1
ATOM 1444 N N . PRO A 1 185 ? -15.338 6.752 25.900 1.00 81.00 185 PRO A N 1
ATOM 1445 C CA . PRO A 1 185 ?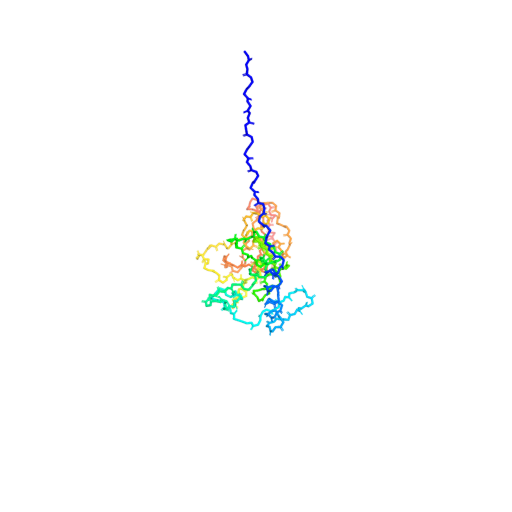 -14.493 6.472 27.051 1.00 81.00 185 PRO A CA 1
ATOM 1446 C C . PRO A 1 185 ? -15.333 6.082 28.273 1.00 81.00 185 PRO A C 1
ATOM 1448 O O . PRO A 1 185 ? -16.520 6.394 28.386 1.00 81.00 185 PRO A O 1
ATOM 1451 N N . ARG A 1 186 ? -14.719 5.345 29.205 1.00 71.88 186 ARG A N 1
ATOM 1452 C CA . ARG A 1 186 ? -15.417 4.786 30.377 1.00 71.88 186 ARG A CA 1
ATOM 1453 C C . ARG A 1 186 ? -16.124 5.859 31.212 1.00 71.88 186 ARG A C 1
ATOM 1455 O O . ARG A 1 186 ? -17.206 5.590 31.717 1.00 71.88 186 ARG A O 1
ATOM 1462 N N . THR A 1 187 ? -15.527 7.042 31.322 1.00 64.56 187 THR A N 1
ATOM 1463 C CA . THR A 1 187 ? -16.071 8.197 32.048 1.00 64.56 187 THR A CA 1
ATOM 1464 C C . THR A 1 187 ? -17.444 8.614 31.529 1.00 64.56 187 THR A C 1
ATOM 1466 O O . THR A 1 187 ? -18.328 8.891 32.324 1.00 64.56 187 THR A O 1
ATOM 1469 N N . GLU A 1 188 ? -17.669 8.556 30.220 1.00 61.69 188 GLU A N 1
ATOM 1470 C CA . GLU A 1 188 ? -18.929 8.970 29.595 1.00 61.69 188 GLU A CA 1
ATOM 1471 C C . GLU A 1 188 ? -20.010 7.876 29.636 1.00 61.69 188 GLU A C 1
ATOM 1473 O O . GLU A 1 188 ? -21.205 8.159 29.655 1.00 61.69 188 GLU A O 1
ATOM 1478 N N . ARG A 1 189 ? -19.616 6.599 29.750 1.00 58.09 189 ARG A N 1
ATOM 1479 C CA . ARG A 1 189 ? -20.569 5.483 29.923 1.00 58.09 189 ARG A CA 1
ATOM 1480 C C . ARG A 1 189 ? -21.267 5.486 31.278 1.00 58.09 189 ARG A C 1
ATOM 1482 O O . ARG A 1 189 ? -22.351 4.919 31.373 1.00 58.09 189 ARG A O 1
ATOM 1489 N N . LEU A 1 190 ? -20.633 6.061 32.302 1.00 57.22 190 LEU A N 1
ATOM 1490 C CA . LEU A 1 190 ? -21.179 6.147 33.659 1.00 57.22 190 LEU A CA 1
ATOM 1491 C C . LEU A 1 190 ? -22.345 7.140 33.756 1.00 57.22 190 LEU A C 1
ATOM 1493 O O . LEU A 1 190 ? -23.169 7.001 34.649 1.00 57.22 190 LEU A O 1
ATOM 1497 N N . PHE A 1 191 ? -22.444 8.083 32.813 1.00 55.12 191 PHE A N 1
ATOM 1498 C CA . PHE A 1 191 ? -23.542 9.049 32.722 1.00 55.12 191 PHE A CA 1
ATOM 1499 C C . PHE A 1 191 ? -24.700 8.578 31.834 1.00 55.12 191 PHE A C 1
ATOM 1501 O O . PHE A 1 191 ? -25.629 9.340 31.584 1.00 55.12 191 PHE A O 1
ATOM 1508 N N . ARG A 1 192 ? -24.679 7.331 31.339 1.00 50.91 192 ARG A N 1
ATOM 1509 C CA . ARG A 1 192 ? -25.887 6.759 30.734 1.00 50.91 192 ARG A CA 1
ATOM 1510 C C . ARG A 1 192 ? -26.924 6.595 31.834 1.00 50.91 192 ARG A C 1
ATOM 1512 O O . ARG A 1 192 ? -26.635 5.926 32.825 1.00 50.91 192 ARG A O 1
ATOM 1519 N N . GLU A 1 193 ? -28.104 7.184 31.635 1.00 53.41 193 GLU A N 1
ATOM 1520 C CA . GLU A 1 193 ? -29.239 7.003 32.538 1.00 53.41 193 GLU A CA 1
ATOM 1521 C C . GLU A 1 193 ? -29.396 5.517 32.893 1.00 53.41 193 GLU A C 1
ATOM 1523 O O . GLU A 1 193 ? -29.211 4.649 32.021 1.00 53.41 193 GLU A O 1
ATOM 1528 N N . PRO A 1 194 ? -29.681 5.193 34.167 1.00 52.41 194 PRO A N 1
ATOM 1529 C CA . PRO A 1 194 ? -29.890 3.815 34.566 1.00 52.41 194 PRO A CA 1
ATOM 1530 C C . PRO A 1 194 ? -30.949 3.205 33.650 1.00 52.41 194 PRO A C 1
ATOM 1532 O O . PRO A 1 194 ? -32.015 3.781 33.441 1.00 52.41 194 PRO A O 1
ATOM 1535 N N . ARG A 1 195 ? -30.650 2.030 33.077 1.00 58.22 195 ARG A N 1
ATOM 1536 C CA . ARG A 1 195 ? -31.665 1.237 32.378 1.00 58.22 195 ARG A CA 1
ATOM 1537 C C . ARG A 1 195 ? -32.836 1.089 33.342 1.00 58.22 195 ARG A C 1
ATOM 1539 O O . ARG A 1 195 ? -32.659 0.487 34.398 1.00 58.22 195 ARG A O 1
ATOM 1546 N N . ASN A 1 196 ? -33.980 1.668 32.987 1.00 50.97 196 ASN A N 1
ATOM 1547 C CA . ASN A 1 196 ? -35.200 1.604 33.776 1.00 50.97 196 ASN A CA 1
ATOM 1548 C C . ASN A 1 196 ? -35.581 0.119 33.913 1.00 50.97 196 ASN A C 1
ATOM 1550 O O . ASN A 1 196 ? -36.117 -0.489 32.990 1.00 50.97 196 ASN A O 1
ATOM 1554 N N . LEU A 1 197 ? -35.191 -0.500 35.029 1.00 53.97 197 LEU A N 1
ATOM 1555 C CA . LEU A 1 197 ? -35.451 -1.910 35.349 1.00 53.97 197 LEU A CA 1
ATOM 1556 C C . LEU A 1 197 ? -36.864 -2.108 35.931 1.00 53.97 197 LEU A C 1
ATOM 1558 O O . LEU A 1 197 ? -37.207 -3.194 36.387 1.00 53.97 197 LEU A O 1
ATOM 1562 N N . SER A 1 198 ? -37.707 -1.078 35.893 1.00 49.59 198 SER A N 1
ATOM 1563 C CA . SER A 1 198 ? -39.083 -1.068 36.388 1.00 49.59 198 SER A CA 1
ATOM 1564 C C . SER A 1 198 ? -40.091 -1.428 35.290 1.00 49.59 198 SER A C 1
ATOM 1566 O O . SER A 1 198 ? -40.971 -0.652 34.939 1.00 49.59 198 SER A O 1
ATOM 1568 N N . ALA A 1 199 ? -39.996 -2.640 34.748 1.00 53.03 199 ALA A N 1
ATOM 1569 C CA . ALA A 1 199 ? -41.111 -3.236 34.014 1.00 53.03 199 ALA A CA 1
ATOM 1570 C C . ALA A 1 199 ? -41.069 -4.759 34.143 1.00 53.03 199 ALA A C 1
ATOM 1572 O O . ALA A 1 199 ? -40.642 -5.453 33.222 1.00 53.03 199 ALA A O 1
ATOM 1573 N N . LYS A 1 200 ? -41.461 -5.250 35.326 1.00 46.22 200 LYS A N 1
ATOM 1574 C CA . LYS A 1 200 ? -42.261 -6.471 35.553 1.00 46.22 200 LYS A CA 1
ATOM 1575 C C . LYS A 1 200 ? -42.272 -6.808 37.047 1.00 46.22 200 LYS A C 1
ATOM 1577 O O . LYS A 1 200 ? -41.427 -7.546 37.546 1.00 46.22 200 LYS A O 1
ATOM 1582 N N . ARG A 1 201 ? -43.267 -6.274 37.749 1.00 50.59 201 ARG A N 1
ATOM 1583 C CA . ARG A 1 201 ? -43.895 -6.947 38.887 1.00 50.59 201 ARG A CA 1
ATOM 1584 C C . ARG A 1 201 ? -45.358 -7.179 38.518 1.00 50.59 201 ARG A C 1
ATOM 1586 O O . ARG A 1 201 ? -45.940 -6.316 37.873 1.00 50.59 201 ARG A O 1
ATOM 1593 N N . GLU A 1 202 ? -45.863 -8.331 38.963 1.00 44.84 202 GLU A N 1
ATOM 1594 C CA . GLU A 1 202 ? -47.281 -8.721 39.059 1.00 44.84 202 GLU A CA 1
ATOM 1595 C C . GLU A 1 202 ? -47.915 -9.117 37.707 1.00 44.84 202 GLU A C 1
ATOM 1597 O O . GLU A 1 202 ? -47.863 -8.382 36.734 1.00 44.84 202 GLU A O 1
ATOM 1602 N N . THR A 1 203 ? -48.468 -10.315 37.509 1.00 44.66 203 THR A N 1
ATOM 1603 C CA . THR A 1 203 ? -49.315 -11.142 38.381 1.00 44.66 203 THR A CA 1
ATOM 1604 C C . THR A 1 203 ? -49.279 -12.612 37.925 1.00 44.66 203 THR A C 1
ATOM 1606 O O . THR A 1 203 ? -49.223 -12.884 36.728 1.00 44.66 203 THR A O 1
ATOM 1609 N N . ALA A 1 204 ? -49.348 -13.551 38.868 1.00 41.25 204 ALA A N 1
ATOM 1610 C CA . ALA A 1 204 ? -50.057 -14.825 38.709 1.00 41.25 204 ALA A CA 1
ATOM 1611 C C . ALA A 1 204 ? -50.293 -15.394 40.115 1.00 41.25 204 ALA A C 1
ATOM 1613 O O . ALA A 1 204 ? -49.340 -15.769 40.801 1.00 41.25 204 ALA A O 1
ATOM 1614 N N . ALA A 1 205 ? -51.553 -15.311 40.541 1.00 45.22 205 ALA A N 1
ATOM 1615 C CA . ALA A 1 205 ? -52.110 -16.008 41.693 1.00 45.22 205 ALA A CA 1
ATOM 1616 C C . ALA A 1 205 ? -52.301 -17.497 41.376 1.00 45.22 205 ALA A C 1
ATOM 1618 O O . ALA A 1 205 ? -52.431 -17.817 40.170 1.00 45.22 205 ALA A O 1
#

Organism: Turneriella parva (strain ATCC BAA-1111 / DSM 21527 / NCTC 11395 / H) (NCBI:txid869212)

InterPro domains:
  IPR003615 HNH nuclease [PF13392] (148-181)
  IPR044925 His-Me finger superfamily [SSF54060] (133-185)